Protein AF-A0A0H5RCX3-F1 (afdb_monomer_lite)

Sequence (327 aa):
MRALAMVAEVTRERSGGAIVSLIDQLNRHGDPYVAELLGTLVHAAATPLFEIMSRWATTGELEDLHGEFFIEEIRADGSPLAALSWSDQFVLRPERVPTCITEALAQRIYNLGRSVGFIRRFGDRPKWALKDNGNAVDIVYCDGIKLEGTIDRLAQAIHKRLVRVVLDQHRVVDHLRAAKDYLLMGQGDFVQSLMDLVFVELSRPAADISRHHLTSLLDSAIRSSTAQYDLQPCVQRLQVRLLQSSPADVGWDVFTLDYRTDDAPLSLLFPSEIRTAYLQIFRFMFRLKRIEHCLSDTWIRHNTDAARLATLPELARLFHRGSCAIT

Secondary structure (DSSP, 8-state):
-HHHHHHHHHTTT--THHHHHHHHHHHTT--HHHHHHHHHHHHHHHHHHHHHHHHHHHHS----SSS-SSEEE----SSGGGGS-GGGSEEE-GGG--TTS-HHHHHHHHHHHHHHHHHHHHSS--TTTS--SS------S--HHHHHHHHHHHHHHHHHHHHHIIIIIS-HHHHHHHIIIIIS---HHHHHHHHHHHHHHHTSBGGG--HHHHHHHHHHHHHHSGGGGS-HHHHTTEEEEEPPPPTT-BHHHHEEEEE---STTHHHHS-HHHHHHHHHHHHHHHHHHHHHHHHHHHHHHHHHHHHHHTTSHHHHHHHHHHHTTT-

Structure (mmCIF, N/CA/C/O backbone):
data_AF-A0A0H5RCX3-F1
#
_entry.id   AF-A0A0H5RCX3-F1
#
loop_
_atom_site.group_PDB
_atom_site.id
_atom_site.type_symbol
_atom_site.label_atom_id
_atom_site.label_alt_id
_atom_site.label_comp_id
_atom_site.label_asym_id
_atom_site.label_entity_id
_atom_site.label_seq_id
_atom_site.pdbx_PDB_ins_code
_atom_site.Cartn_x
_atom_site.Cartn_y
_atom_site.Cartn_z
_atom_site.occupancy
_atom_site.B_iso_or_equiv
_atom_site.auth_seq_id
_atom_site.auth_comp_id
_atom_site.auth_asym_id
_atom_site.auth_atom_id
_atom_site.pdbx_PDB_model_num
ATOM 1 N N . MET A 1 1 ? -34.970 3.890 46.864 1.00 64.81 1 MET A N 1
ATOM 2 C CA . MET A 1 1 ? -36.046 4.203 45.890 1.00 64.81 1 MET A CA 1
ATOM 3 C C . MET A 1 1 ? -35.878 5.556 45.201 1.00 64.81 1 MET A C 1
ATOM 5 O O . MET A 1 1 ? -35.875 5.568 43.982 1.00 64.81 1 MET A O 1
ATOM 9 N N . ARG A 1 2 ? -35.682 6.680 45.915 1.00 77.00 2 ARG A N 1
ATOM 10 C CA . ARG A 1 2 ? -35.472 8.003 45.277 1.00 77.00 2 ARG A CA 1
ATOM 11 C C . ARG A 1 2 ? -34.288 8.058 44.295 1.00 77.00 2 ARG A C 1
ATOM 13 O O . ARG A 1 2 ? -34.458 8.567 43.199 1.00 77.00 2 ARG A O 1
ATOM 20 N N . ALA A 1 3 ? -33.136 7.483 44.655 1.00 71.69 3 ALA A N 1
ATOM 21 C CA . ALA A 1 3 ? -31.958 7.447 43.777 1.00 71.69 3 ALA A CA 1
ATOM 22 C C . ALA A 1 3 ? -32.216 6.683 42.461 1.00 71.69 3 ALA A C 1
ATOM 24 O O . ALA A 1 3 ? -31.864 7.163 41.393 1.00 71.69 3 ALA A O 1
ATOM 25 N N . LEU A 1 4 ? -32.909 5.541 42.523 1.00 79.50 4 LEU A N 1
ATOM 26 C CA . LEU A 1 4 ? -33.293 4.768 41.333 1.00 79.50 4 LEU A CA 1
ATOM 27 C C . LEU A 1 4 ? -34.295 5.521 40.448 1.00 79.50 4 LEU A C 1
ATOM 29 O O . LEU A 1 4 ? -34.184 5.474 39.229 1.00 79.50 4 LEU A O 1
ATOM 33 N N . ALA A 1 5 ? -35.248 6.240 41.052 1.00 80.44 5 ALA A N 1
ATOM 34 C CA . ALA A 1 5 ? -36.188 7.076 40.309 1.00 80.44 5 ALA A CA 1
ATOM 35 C C . ALA A 1 5 ? -35.470 8.220 39.573 1.00 80.44 5 ALA A C 1
ATOM 37 O O . ALA A 1 5 ? -35.759 8.467 38.408 1.00 80.44 5 ALA A O 1
ATOM 38 N N . MET A 1 6 ? -34.483 8.849 40.220 1.00 79.75 6 MET A N 1
ATOM 39 C CA . MET A 1 6 ? -33.647 9.883 39.603 1.00 79.75 6 MET A CA 1
ATOM 40 C C . MET A 1 6 ? -32.817 9.325 38.439 1.00 79.75 6 MET A C 1
ATOM 42 O O . MET A 1 6 ? -32.782 9.930 37.373 1.00 79.75 6 MET A O 1
ATOM 46 N N . VAL A 1 7 ? -32.197 8.149 38.600 1.00 80.31 7 VAL A N 1
ATOM 47 C CA . VAL A 1 7 ? -31.467 7.480 37.506 1.00 80.31 7 VAL A CA 1
ATOM 48 C C . VAL A 1 7 ? -32.403 7.170 36.335 1.00 80.31 7 VAL A C 1
ATOM 50 O O . VAL A 1 7 ? -32.053 7.449 35.192 1.00 80.31 7 VAL A O 1
ATOM 53 N N . ALA A 1 8 ? -33.604 6.648 36.598 1.00 81.88 8 ALA A N 1
ATOM 54 C CA . ALA A 1 8 ? -34.587 6.336 35.558 1.00 81.88 8 ALA A CA 1
ATOM 55 C C . ALA A 1 8 ? -35.082 7.586 34.806 1.00 81.88 8 ALA A C 1
ATOM 57 O O . ALA A 1 8 ? -35.329 7.532 33.604 1.00 81.88 8 ALA A O 1
ATOM 58 N N . GLU A 1 9 ? -35.210 8.719 35.495 1.00 82.31 9 GLU A N 1
ATOM 59 C CA . GLU A 1 9 ? -35.612 9.988 34.886 1.00 82.31 9 GLU A CA 1
ATOM 60 C C . GLU A 1 9 ? -34.494 10.582 34.015 1.00 82.31 9 GLU A C 1
ATOM 62 O O . GLU A 1 9 ? -34.745 10.997 32.885 1.00 82.31 9 GLU A O 1
ATOM 67 N N . VAL A 1 10 ? -33.246 10.538 34.493 1.00 79.12 10 VAL A N 1
ATOM 68 C CA . VAL A 1 10 ? -32.066 11.088 33.801 1.00 79.12 10 VAL A CA 1
ATOM 69 C C . VAL A 1 10 ? -31.638 10.243 32.590 1.00 79.12 10 VAL A C 1
ATOM 71 O O . VAL A 1 10 ? -31.079 10.772 31.629 1.00 79.12 10 VAL A O 1
ATOM 74 N N . THR A 1 11 ? -31.911 8.936 32.598 1.00 79.50 11 THR A N 1
ATOM 75 C CA . THR A 1 11 ? -31.521 8.006 31.518 1.00 79.50 11 THR A CA 1
ATOM 76 C C . THR A 1 11 ? -32.567 7.852 30.409 1.00 79.50 11 THR A C 1
ATOM 78 O O . THR A 1 11 ? -32.268 7.245 29.385 1.00 79.50 11 THR A O 1
ATOM 81 N N . ARG A 1 12 ? -33.764 8.442 30.555 1.00 77.12 12 ARG A N 1
ATOM 82 C CA . ARG A 1 12 ? -34.929 8.221 29.674 1.00 77.12 12 ARG A CA 1
ATOM 83 C C . ARG A 1 12 ? -34.691 8.505 28.181 1.00 77.12 12 ARG A C 1
ATOM 85 O O . ARG A 1 12 ? -35.301 7.847 27.348 1.00 77.12 12 ARG A O 1
ATOM 92 N N . GLU A 1 13 ? -33.830 9.463 27.842 1.00 77.62 13 GLU A N 1
ATOM 93 C CA . GLU A 1 13 ? -33.549 9.879 26.451 1.00 77.62 13 GLU A CA 1
ATOM 94 C C . GLU A 1 13 ? -32.103 9.582 26.013 1.00 77.62 13 GLU A C 1
ATOM 96 O O . GLU A 1 13 ? -31.597 10.159 25.051 1.00 77.62 13 GLU A O 1
ATOM 101 N N . ARG A 1 14 ? -31.388 8.725 26.748 1.00 76.94 14 ARG A N 1
ATOM 102 C CA . ARG A 1 14 ? -29.959 8.458 26.536 1.00 76.94 14 ARG A CA 1
ATOM 103 C C . ARG A 1 14 ? -29.748 6.993 26.177 1.00 76.94 14 ARG A C 1
ATOM 105 O O . ARG A 1 14 ? -30.500 6.136 26.620 1.00 76.94 14 ARG A O 1
ATOM 112 N N . SER A 1 15 ? -28.708 6.710 25.401 1.00 76.94 15 SER A N 1
ATOM 113 C CA . SER A 1 15 ? -28.352 5.355 24.970 1.00 76.94 15 SER A CA 1
A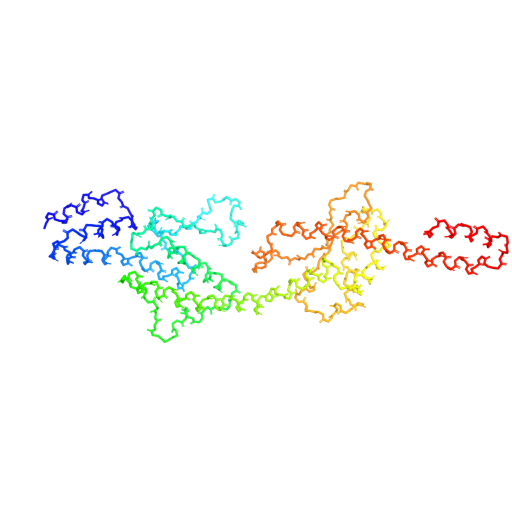TOM 114 C C . SER A 1 15 ? -26.852 5.088 25.120 1.00 76.94 15 SER A C 1
ATOM 116 O O . SER A 1 15 ? -26.037 6.018 25.154 1.00 76.94 15 SER A O 1
ATOM 118 N N . GLY A 1 16 ? -26.490 3.808 25.250 1.00 79.50 16 GLY A N 1
ATOM 119 C CA . GLY A 1 16 ? -25.105 3.333 25.268 1.00 79.50 16 GLY A CA 1
ATOM 120 C C . GLY A 1 16 ? -24.204 4.015 26.304 1.00 79.50 16 GLY A C 1
ATOM 121 O O . GLY A 1 16 ? -24.554 4.155 27.479 1.00 79.50 16 GLY A O 1
ATOM 122 N N . GLY A 1 17 ? -23.027 4.472 25.860 1.00 78.50 17 GLY A N 1
ATOM 123 C CA . GLY A 1 17 ? -22.003 5.082 26.720 1.00 78.50 17 GLY A CA 1
ATOM 124 C C . GLY A 1 17 ? -22.445 6.340 27.483 1.00 78.50 17 GLY A C 1
ATOM 125 O O . GLY A 1 17 ? -21.884 6.652 28.540 1.00 78.50 17 GLY A O 1
ATOM 126 N N . ALA A 1 18 ? -23.492 7.032 27.020 1.00 80.31 18 ALA A N 1
ATOM 127 C CA . ALA A 1 18 ? -24.058 8.176 27.731 1.00 80.31 18 ALA A CA 1
ATOM 128 C C . ALA A 1 18 ? -24.733 7.761 29.051 1.00 80.31 18 ALA A C 1
ATOM 130 O O . ALA A 1 18 ? -24.636 8.491 30.036 1.00 80.31 18 ALA A O 1
ATOM 131 N N . ILE A 1 19 ? -25.361 6.579 29.103 1.00 82.94 19 ILE A N 1
ATOM 132 C CA . ILE A 1 19 ? -25.981 6.044 30.326 1.00 82.94 19 ILE A CA 1
ATOM 133 C C . ILE A 1 19 ? -24.899 5.754 31.368 1.00 82.94 19 ILE A C 1
ATOM 135 O O . ILE A 1 19 ? -24.997 6.222 32.500 1.00 82.94 19 ILE A O 1
ATOM 139 N N . VAL A 1 20 ? -23.833 5.052 30.971 1.00 82.75 20 VAL A N 1
ATOM 140 C CA . VAL A 1 20 ? -22.692 4.738 31.851 1.00 82.75 20 VAL A CA 1
ATOM 141 C C . VAL A 1 20 ? -22.081 6.020 32.424 1.00 82.75 20 VAL A C 1
ATOM 143 O O . VAL A 1 20 ? -21.824 6.101 33.622 1.00 82.75 20 VAL A O 1
ATOM 146 N N . SER A 1 21 ? -21.930 7.050 31.589 1.00 83.62 21 SER A N 1
ATOM 147 C CA . SER A 1 21 ? -21.391 8.351 32.002 1.00 83.62 21 SER A CA 1
ATOM 148 C C . SER A 1 21 ? -22.261 9.061 33.036 1.00 83.62 21 SER A C 1
ATOM 150 O O . SER A 1 21 ? -21.748 9.643 33.987 1.00 83.62 21 SER A O 1
ATOM 152 N N . LEU A 1 22 ? -23.583 9.018 32.861 1.00 81.94 22 LEU A N 1
ATOM 153 C CA . LEU A 1 22 ? -24.526 9.668 33.769 1.00 81.94 22 LEU A CA 1
ATOM 154 C C . LEU A 1 22 ? -24.576 8.964 35.123 1.00 81.94 22 LEU A C 1
ATOM 156 O O . LEU A 1 22 ? -24.566 9.628 36.157 1.00 81.94 22 LEU A O 1
ATOM 160 N N . ILE A 1 23 ? -24.583 7.630 35.132 1.00 81.56 23 ILE A N 1
ATOM 161 C CA . ILE A 1 23 ? -24.567 6.870 36.385 1.00 81.56 23 ILE A CA 1
ATOM 162 C C . ILE A 1 23 ? -23.224 7.084 37.107 1.00 81.56 23 ILE A C 1
ATOM 164 O O . ILE A 1 23 ? -23.218 7.288 38.319 1.00 81.56 23 ILE A O 1
ATOM 168 N N . ASP A 1 24 ? -22.101 7.141 36.380 1.00 79.44 24 ASP A N 1
ATOM 169 C CA . ASP A 1 24 ? -20.787 7.454 36.957 1.00 79.44 24 ASP A CA 1
ATOM 170 C C . ASP A 1 24 ? -20.714 8.880 37.533 1.00 79.44 24 ASP A C 1
ATOM 172 O O . ASP A 1 24 ? -20.182 9.083 38.623 1.00 79.44 24 ASP A O 1
ATOM 176 N N . GLN A 1 25 ? -21.300 9.877 36.864 1.00 80.12 25 GLN A N 1
ATOM 177 C CA . GLN A 1 25 ? -21.417 11.235 37.412 1.00 80.12 25 GLN A CA 1
ATOM 178 C C . GLN A 1 25 ? -22.240 11.253 38.703 1.00 80.12 25 GLN A C 1
ATOM 180 O O . GLN A 1 25 ? -21.828 11.875 39.682 1.00 80.12 25 GLN A O 1
ATOM 185 N N . LEU A 1 26 ? -23.364 10.529 38.731 1.00 76.44 26 LEU A N 1
ATOM 186 C CA . LEU A 1 26 ? -24.220 10.434 39.913 1.00 76.44 26 LEU A CA 1
ATOM 187 C C . LEU A 1 26 ? -23.520 9.730 41.084 1.00 76.44 26 LEU A C 1
ATOM 189 O O . LEU A 1 26 ? -23.722 10.105 42.240 1.00 76.44 26 LEU A O 1
ATOM 193 N N . ASN A 1 27 ? -22.656 8.757 40.786 1.00 75.06 27 ASN A N 1
ATOM 194 C CA . ASN A 1 27 ? -21.871 8.024 41.777 1.00 75.06 27 ASN A CA 1
ATOM 195 C C . ASN A 1 27 ? -20.884 8.929 42.546 1.00 75.06 27 ASN A C 1
ATOM 197 O O . ASN A 1 27 ? -20.529 8.650 43.689 1.00 75.06 27 ASN A O 1
ATOM 201 N N . ARG A 1 28 ? -20.480 10.071 41.972 1.00 72.94 28 ARG A N 1
ATOM 202 C CA . ARG A 1 28 ? -19.540 11.015 42.608 1.00 72.94 28 ARG A CA 1
ATOM 203 C C . ARG A 1 28 ? -20.166 11.870 43.722 1.00 72.94 28 ARG A C 1
ATOM 205 O O . ARG A 1 28 ? -19.437 12.610 44.378 1.00 72.94 28 ARG A O 1
ATOM 212 N N . HIS A 1 29 ? -21.479 11.783 43.970 1.00 67.12 29 HIS A N 1
ATOM 213 C CA . HIS A 1 29 ? -22.198 12.653 44.920 1.00 67.12 29 HIS A CA 1
ATOM 214 C C . HIS A 1 29 ? -22.113 12.260 46.414 1.00 67.12 29 HIS A C 1
ATOM 216 O O . HIS A 1 29 ? -22.760 12.892 47.245 1.00 67.12 29 HIS A O 1
ATOM 222 N N . GLY A 1 30 ? -21.253 11.311 46.795 1.00 67.44 30 GLY A N 1
ATOM 223 C CA . GLY A 1 30 ? -20.662 11.273 48.144 1.00 67.44 30 GLY A CA 1
ATOM 224 C C . GLY A 1 30 ? -21.416 10.531 49.259 1.00 67.44 30 GLY A C 1
ATOM 225 O O . GLY A 1 30 ? -20.851 10.394 50.341 1.00 67.44 30 GLY A O 1
ATOM 226 N N . ASP A 1 31 ? -22.627 10.010 49.034 1.00 81.56 31 ASP A N 1
ATOM 227 C CA . ASP A 1 31 ? -23.280 9.087 49.984 1.00 81.56 31 ASP A CA 1
ATOM 22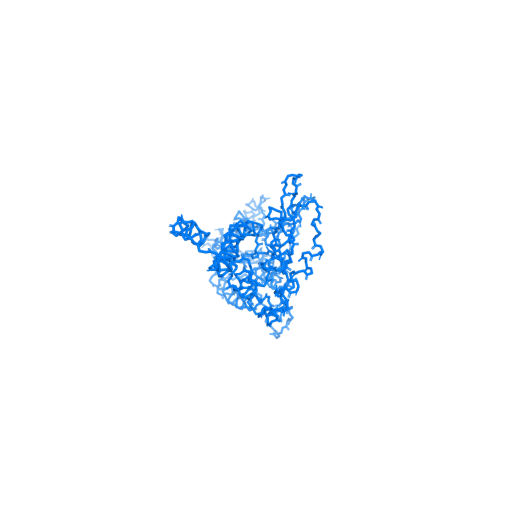8 C C . ASP A 1 31 ? -22.760 7.648 49.765 1.00 81.56 31 ASP A C 1
ATOM 230 O O . ASP A 1 31 ? -22.964 7.109 48.675 1.00 81.56 31 ASP A O 1
ATOM 234 N N . PRO A 1 32 ? -22.127 6.997 50.764 1.00 82.50 32 PRO A N 1
ATOM 235 C CA . PRO A 1 32 ? -21.548 5.658 50.620 1.00 82.50 32 PRO A CA 1
ATOM 236 C C . PRO A 1 32 ? -22.548 4.568 50.212 1.00 82.50 32 PRO A C 1
ATOM 238 O O . PRO A 1 32 ? -22.198 3.688 49.430 1.00 82.50 32 PRO A O 1
ATOM 241 N N . TYR A 1 33 ? -23.790 4.619 50.707 1.00 80.81 33 TYR A N 1
ATOM 242 C CA . TYR A 1 33 ? -24.797 3.591 50.416 1.00 80.81 33 TYR A CA 1
ATOM 243 C C . TYR A 1 33 ? -25.363 3.754 49.002 1.00 80.81 33 TYR A C 1
ATOM 245 O O . TYR A 1 33 ? -25.584 2.784 48.274 1.00 80.81 33 TYR A O 1
ATOM 253 N N . VAL A 1 34 ? -25.565 5.007 48.584 1.00 81.38 34 VAL A N 1
ATOM 254 C CA . VAL A 1 34 ? -25.953 5.327 47.206 1.00 81.38 34 VAL A CA 1
ATOM 255 C C . VAL A 1 34 ? -24.804 5.017 46.248 1.00 81.38 34 VAL A C 1
ATOM 257 O O . VAL A 1 34 ? -25.065 4.511 45.162 1.00 81.38 34 VAL A O 1
ATOM 260 N N . ALA A 1 35 ? -23.555 5.248 46.654 1.00 79.12 35 ALA A N 1
ATOM 261 C CA . ALA A 1 35 ? -22.382 4.952 45.844 1.00 79.12 35 ALA A CA 1
ATOM 262 C C . ALA A 1 35 ? -22.172 3.446 45.628 1.00 79.12 35 ALA A C 1
ATOM 264 O O . ALA A 1 35 ? -21.832 3.020 44.528 1.00 79.12 35 ALA A O 1
ATOM 265 N N . GLU A 1 36 ? -22.436 2.615 46.639 1.00 83.12 36 GLU A N 1
ATOM 266 C CA . GLU A 1 36 ? -22.398 1.157 46.490 1.00 83.12 36 GLU A CA 1
ATOM 267 C C . GLU A 1 36 ? -23.469 0.672 45.497 1.00 83.12 36 GLU A C 1
ATOM 269 O O . GLU A 1 36 ? -23.164 -0.050 44.544 1.00 83.12 36 GLU A O 1
ATOM 274 N N . LEU A 1 37 ? -24.712 1.145 45.649 1.00 83.56 37 LEU A N 1
ATOM 275 C CA . LEU A 1 37 ? -25.803 0.814 44.730 1.00 83.56 37 LEU A CA 1
ATOM 276 C C . LEU A 1 37 ? -25.507 1.293 43.299 1.00 83.56 37 LEU A C 1
ATOM 278 O O . LEU A 1 37 ? -25.629 0.516 42.352 1.00 83.56 37 LEU A O 1
ATOM 282 N N . LEU A 1 38 ? -25.102 2.554 43.125 1.00 81.94 38 LEU A N 1
ATOM 283 C CA . LEU A 1 38 ? -24.753 3.104 41.816 1.00 81.94 38 LEU A CA 1
ATOM 284 C C . LEU A 1 38 ? -23.539 2.389 41.222 1.00 81.94 38 LEU A C 1
ATOM 286 O O . LEU A 1 38 ? -23.550 2.109 40.032 1.00 81.94 38 LEU A O 1
ATOM 290 N N . GLY A 1 39 ? -22.553 1.996 42.029 1.00 80.56 39 GLY A N 1
ATOM 291 C CA . GLY A 1 39 ? -21.417 1.186 41.595 1.00 80.56 39 GLY A CA 1
ATOM 292 C C . GLY A 1 39 ? -21.840 -0.156 40.992 1.00 80.56 39 GLY A C 1
ATOM 293 O O . GLY A 1 39 ? -21.381 -0.507 39.903 1.00 80.56 39 GLY A O 1
ATOM 294 N N . THR A 1 40 ? -22.770 -0.874 41.636 1.00 84.38 40 THR A N 1
ATOM 295 C CA . THR A 1 40 ? -23.315 -2.127 41.072 1.00 84.38 40 THR A CA 1
ATOM 296 C C . THR A 1 40 ? -24.077 -1.897 39.762 1.00 84.38 40 THR A C 1
ATOM 298 O O . THR A 1 40 ? -23.947 -2.690 38.829 1.00 84.38 40 THR A O 1
ATOM 301 N N . LEU A 1 41 ? -24.810 -0.784 39.652 1.00 84.50 41 LEU A N 1
ATOM 302 C CA . LEU A 1 41 ? -25.546 -0.416 38.441 1.00 84.50 41 LEU A CA 1
ATOM 303 C C . LEU A 1 41 ? -24.625 0.009 37.296 1.00 84.50 41 LEU A C 1
ATOM 305 O O . LEU A 1 41 ? -24.852 -0.418 36.169 1.00 84.50 41 LEU A O 1
ATOM 309 N N . VAL A 1 42 ? -23.582 0.806 37.565 1.00 83.81 42 VAL A N 1
ATOM 310 C CA . VAL A 1 42 ? -22.571 1.173 36.558 1.00 83.81 42 VAL A CA 1
ATOM 311 C C . VAL A 1 42 ? -21.901 -0.084 36.028 1.00 83.81 42 VAL A C 1
ATOM 313 O O . VAL A 1 42 ? -21.775 -0.229 34.817 1.00 83.81 42 VAL A O 1
ATOM 316 N N . HIS A 1 43 ? -21.503 -1.001 36.915 1.00 83.62 43 HIS A N 1
ATOM 317 C CA . HIS A 1 43 ? -20.859 -2.244 36.507 1.00 83.62 43 HIS A CA 1
ATOM 318 C C . HIS A 1 43 ? -21.761 -3.049 35.565 1.00 83.62 43 HIS A C 1
ATOM 320 O O . HIS A 1 43 ? -21.324 -3.396 34.471 1.00 83.62 43 HIS A O 1
ATOM 326 N N . ALA A 1 44 ? -23.026 -3.264 35.945 1.00 84.62 44 ALA A N 1
ATOM 327 C CA . ALA A 1 44 ? -23.997 -3.992 35.128 1.00 84.62 44 ALA A CA 1
ATOM 328 C C . ALA A 1 44 ? -24.321 -3.283 33.797 1.00 84.62 44 ALA A C 1
ATOM 330 O O . ALA A 1 44 ? -24.451 -3.938 32.766 1.00 84.62 44 ALA A O 1
ATOM 331 N N . ALA A 1 45 ? -24.423 -1.949 33.796 1.00 83.88 45 ALA A N 1
ATOM 332 C CA . ALA A 1 45 ? -24.676 -1.160 32.589 1.00 83.88 45 ALA A CA 1
ATOM 333 C C . ALA A 1 45 ? -23.463 -1.119 31.643 1.00 83.88 45 ALA A C 1
ATOM 335 O O . ALA A 1 45 ? -23.626 -1.014 30.430 1.00 83.88 45 ALA A O 1
ATOM 336 N N . ALA A 1 46 ? -22.245 -1.202 32.183 1.00 84.00 46 ALA A N 1
ATOM 337 C CA . ALA A 1 46 ? -21.016 -1.196 31.402 1.00 84.00 46 ALA A CA 1
ATOM 338 C C . ALA A 1 46 ? -20.649 -2.580 30.844 1.00 84.00 46 ALA A C 1
ATOM 340 O O . ALA A 1 46 ? -19.946 -2.641 29.839 1.00 84.00 46 ALA A O 1
ATOM 341 N N . THR A 1 47 ? -21.126 -3.682 31.436 1.00 85.06 47 THR A N 1
ATOM 342 C CA . THR A 1 47 ? -20.861 -5.052 30.958 1.00 85.06 47 THR A CA 1
ATOM 343 C C . THR A 1 47 ? -21.047 -5.228 29.440 1.00 85.06 47 THR A C 1
ATOM 345 O O . THR A 1 47 ? -20.066 -5.592 28.792 1.00 85.06 47 THR A O 1
ATOM 348 N N . PRO A 1 48 ? -22.205 -4.903 28.821 1.00 85.88 48 PRO A N 1
ATOM 349 C CA . PRO A 1 48 ? -22.395 -5.103 27.378 1.00 85.88 48 PRO A CA 1
ATOM 350 C C . PRO A 1 48 ? -21.438 -4.258 26.522 1.00 85.88 48 PRO A C 1
ATOM 352 O O . PRO A 1 48 ? -20.918 -4.725 25.511 1.00 85.88 48 PRO A O 1
ATOM 355 N N . LEU A 1 49 ? -21.133 -3.027 26.948 1.00 86.44 49 LEU A N 1
ATOM 356 C CA . LEU A 1 49 ? -20.177 -2.159 26.255 1.00 86.44 49 LEU A CA 1
ATOM 357 C C . LEU A 1 49 ? -18.766 -2.773 26.252 1.00 86.44 49 LEU A C 1
ATOM 359 O O . LEU A 1 49 ? -18.057 -2.747 25.244 1.00 86.44 49 LEU A O 1
ATOM 363 N N . PHE A 1 50 ? -18.355 -3.314 27.397 1.00 86.00 50 PHE A N 1
ATOM 364 C CA . PHE A 1 50 ? -17.043 -3.920 27.586 1.00 86.00 50 PHE A CA 1
ATOM 365 C C . PHE A 1 50 ? -16.924 -5.280 26.882 1.00 86.00 50 PHE A C 1
ATOM 367 O O . PHE A 1 50 ? -15.852 -5.597 26.369 1.00 86.00 50 PHE A O 1
ATOM 374 N N . GLU A 1 51 ? -18.018 -6.033 26.753 1.00 85.12 51 GLU A N 1
ATOM 375 C CA . GLU A 1 51 ? -18.089 -7.239 25.920 1.00 85.12 51 GLU A CA 1
ATOM 376 C C . GLU A 1 51 ? -17.894 -6.916 24.432 1.00 85.12 51 GLU A C 1
ATOM 378 O O . GLU A 1 51 ? -17.058 -7.544 23.775 1.00 85.12 51 GLU A O 1
ATOM 383 N N . ILE A 1 52 ? -18.587 -5.895 23.906 1.00 87.50 52 ILE A N 1
ATOM 384 C CA . ILE A 1 52 ? -18.406 -5.434 22.517 1.00 87.50 52 ILE A CA 1
ATOM 385 C C . ILE A 1 52 ? -16.967 -4.949 22.302 1.00 87.50 52 ILE A C 1
ATOM 387 O O . ILE A 1 52 ? -16.326 -5.323 21.320 1.00 87.50 52 ILE A O 1
ATOM 391 N N . MET A 1 53 ? -16.417 -4.171 23.239 1.00 87.75 53 MET A N 1
ATOM 392 C CA . MET A 1 53 ? -15.026 -3.713 23.185 1.00 87.75 53 MET A CA 1
ATOM 393 C C . MET A 1 53 ? -14.032 -4.877 23.213 1.00 87.75 53 MET A C 1
ATOM 395 O O . MET A 1 53 ? -13.082 -4.881 22.429 1.00 87.75 53 MET A O 1
ATOM 399 N N . SER A 1 54 ? -14.239 -5.853 24.101 1.00 84.69 54 SER A N 1
ATOM 400 C CA . SER A 1 54 ? -13.423 -7.063 24.181 1.00 84.69 54 SER A CA 1
ATOM 401 C C . SER A 1 54 ? -13.448 -7.790 22.849 1.00 84.69 54 SER A C 1
ATOM 403 O O . SER A 1 54 ? -12.394 -8.071 22.281 1.00 84.69 54 SER A O 1
ATOM 405 N N . ARG A 1 55 ? -14.631 -7.995 22.268 1.00 85.38 55 ARG A N 1
ATOM 406 C CA . ARG A 1 55 ? -14.776 -8.633 20.961 1.00 85.38 55 ARG A CA 1
ATOM 407 C C . ARG A 1 55 ? -14.110 -7.839 19.843 1.00 85.38 55 ARG A C 1
ATOM 409 O O . ARG A 1 55 ? -13.385 -8.428 19.047 1.00 85.38 55 ARG A O 1
ATOM 416 N N . TRP A 1 56 ? -14.264 -6.521 19.804 1.00 88.38 56 TRP A N 1
ATOM 417 C CA . TRP A 1 56 ? -13.603 -5.664 18.820 1.00 88.38 56 TRP A CA 1
ATOM 418 C C . TRP A 1 56 ? -12.076 -5.748 18.925 1.00 88.38 56 TRP A C 1
ATOM 420 O O . TRP A 1 56 ? -11.387 -6.002 17.934 1.00 88.38 56 TRP A O 1
ATOM 430 N N . ALA A 1 57 ? -11.539 -5.621 20.139 1.00 85.12 57 ALA A N 1
ATOM 431 C CA . ALA A 1 57 ? -10.112 -5.743 20.410 1.00 85.12 57 ALA A CA 1
ATOM 432 C C . ALA A 1 57 ? -9.588 -7.162 20.155 1.00 85.12 57 ALA A C 1
ATOM 434 O O . ALA A 1 57 ? -8.394 -7.316 19.896 1.00 85.12 57 ALA A O 1
ATOM 435 N N . THR A 1 58 ? -10.455 -8.184 20.224 1.00 79.69 58 THR A N 1
ATOM 436 C CA . THR A 1 58 ? -10.056 -9.594 20.121 1.00 79.69 58 THR A CA 1
ATOM 437 C C . THR A 1 58 ? -10.364 -10.293 18.789 1.00 79.69 58 THR A C 1
ATOM 439 O O . THR A 1 58 ? -9.820 -11.340 18.455 1.00 79.69 58 THR A O 1
ATOM 442 N N . THR A 1 59 ? -11.245 -9.745 17.977 1.00 80.38 59 THR A N 1
ATOM 443 C CA . THR A 1 59 ? -11.648 -10.385 16.717 1.00 80.38 59 THR A CA 1
ATOM 444 C C . THR A 1 59 ? -11.615 -9.404 15.558 1.00 80.38 59 THR A C 1
ATOM 446 O O . THR A 1 59 ? -11.523 -9.827 14.405 1.00 80.38 59 THR A O 1
ATOM 449 N N . GLY A 1 60 ? -11.616 -8.095 15.842 1.00 80.50 60 GLY A N 1
ATOM 450 C CA . GLY A 1 60 ? -11.772 -7.064 14.821 1.00 80.50 60 GLY A CA 1
ATOM 451 C C . GLY A 1 60 ? -13.120 -7.167 14.104 1.00 80.50 60 GLY A C 1
ATOM 452 O O . GLY A 1 60 ? -13.220 -6.781 12.940 1.00 80.50 60 GLY A O 1
ATOM 453 N N . GLU A 1 61 ? -14.121 -7.766 14.754 1.00 82.12 61 GLU A N 1
ATOM 454 C CA . GLU A 1 61 ? -15.525 -7.749 14.348 1.00 82.12 61 GLU A CA 1
ATOM 455 C C . GLU A 1 61 ? -16.300 -6.847 15.294 1.00 82.12 61 GLU A C 1
ATOM 457 O O . GLU A 1 61 ? -16.094 -6.885 16.511 1.00 82.12 61 GLU A O 1
ATOM 462 N N . LEU A 1 62 ? -17.194 -6.051 14.718 1.00 84.88 62 LEU A N 1
ATOM 463 C CA . LEU A 1 62 ? -18.137 -5.244 15.463 1.00 84.88 62 LEU A CA 1
ATOM 464 C C . LEU A 1 62 ? -19.527 -5.857 15.292 1.00 84.88 62 LEU A C 1
ATOM 466 O O . LEU A 1 62 ? -20.092 -5.832 14.204 1.00 84.88 62 LEU A O 1
ATOM 470 N N . GLU A 1 63 ? -20.075 -6.406 16.371 1.00 81.50 63 GLU A N 1
ATOM 471 C CA . GLU A 1 63 ? -21.481 -6.801 16.436 1.00 81.50 63 GLU A CA 1
ATOM 472 C C . GLU A 1 63 ? -22.199 -5.866 17.404 1.00 81.50 63 GLU A C 1
ATOM 474 O O . GLU A 1 63 ? -22.211 -6.092 18.611 1.00 81.50 63 GLU A O 1
ATOM 479 N N . ASP A 1 64 ? -22.769 -4.793 16.860 1.00 83.69 64 ASP A N 1
ATOM 480 C CA . ASP A 1 64 ? -23.565 -3.824 17.609 1.00 83.69 64 ASP A CA 1
ATOM 481 C C . ASP A 1 64 ? -24.979 -3.755 17.016 1.00 83.69 64 ASP A C 1
ATOM 483 O O . ASP A 1 64 ? -25.235 -3.073 16.023 1.00 83.69 64 ASP A O 1
ATOM 487 N N . LEU A 1 65 ? -25.899 -4.532 17.596 1.00 78.94 65 LEU A N 1
ATOM 488 C CA . LEU A 1 65 ? -27.294 -4.617 17.146 1.00 78.94 65 LEU A CA 1
ATOM 489 C C . LEU A 1 65 ? -28.073 -3.316 17.378 1.00 78.94 65 LEU A C 1
ATOM 491 O O . LEU A 1 65 ? -29.034 -3.054 16.657 1.00 78.94 65 LEU A O 1
ATOM 495 N N . HIS A 1 66 ? -27.670 -2.523 18.373 1.00 80.31 66 HIS A N 1
ATOM 496 C CA . HIS A 1 66 ? -28.427 -1.366 18.855 1.00 80.31 66 HIS A CA 1
ATOM 497 C C . HIS A 1 66 ? -27.737 -0.024 18.557 1.00 80.31 66 HIS A C 1
ATOM 499 O O . HIS A 1 66 ? -28.333 1.029 18.775 1.00 80.31 66 HIS A O 1
ATOM 505 N N . GLY A 1 67 ? -26.512 -0.036 18.021 1.00 80.69 67 GLY A N 1
ATOM 506 C CA . GLY A 1 67 ? -25.759 1.176 17.688 1.00 80.69 67 GLY A CA 1
ATOM 507 C C . GLY A 1 67 ? -25.296 1.950 18.926 1.00 80.69 67 GLY A C 1
ATOM 508 O O . GLY A 1 67 ? -25.207 3.179 18.895 1.00 80.69 67 GLY A O 1
ATOM 509 N N . GLU A 1 68 ? -25.063 1.252 20.034 1.00 83.88 68 GLU A N 1
ATOM 510 C CA . GLU A 1 68 ? -24.743 1.830 21.342 1.00 83.88 68 GLU A CA 1
ATOM 511 C C . GLU A 1 68 ? -23.241 2.038 21.557 1.00 83.88 68 GLU A C 1
ATOM 513 O O . GLU A 1 68 ? -22.834 2.824 22.422 1.00 83.88 68 GLU A O 1
ATOM 518 N N . PHE A 1 69 ? -22.410 1.347 20.777 1.00 88.31 69 PHE A N 1
ATOM 519 C CA . PHE A 1 69 ? -20.965 1.420 20.880 1.00 88.31 69 PHE A CA 1
ATOM 520 C C . PHE A 1 69 ? -20.421 2.696 20.223 1.00 88.31 69 PHE A C 1
ATOM 522 O O . PHE A 1 69 ? -21.004 3.278 19.305 1.00 88.31 69 PHE A O 1
ATOM 529 N N . PHE A 1 70 ? -19.263 3.152 20.703 1.00 88.69 70 PHE A N 1
ATOM 530 C CA . PHE A 1 70 ? -18.611 4.360 20.189 1.00 88.69 70 PHE A CA 1
ATOM 531 C C . PHE A 1 70 ? -17.845 4.136 18.879 1.00 88.69 70 PHE A C 1
ATOM 533 O O . PHE A 1 70 ? -17.305 5.089 18.322 1.00 88.69 70 PHE A O 1
ATOM 540 N N . ILE A 1 71 ? -17.795 2.903 18.373 1.00 89.81 71 ILE A N 1
ATOM 541 C CA . ILE A 1 71 ? -17.329 2.585 17.020 1.00 89.81 71 ILE A CA 1
ATOM 542 C C . ILE A 1 71 ? -18.545 2.126 16.229 1.00 89.81 71 ILE A C 1
ATOM 544 O O . ILE A 1 71 ? -19.267 1.244 16.677 1.00 89.81 71 ILE A O 1
ATOM 548 N N . GLU A 1 72 ? -18.755 2.724 15.065 1.00 87.94 72 GLU A N 1
ATOM 549 C CA . GLU A 1 72 ? -19.863 2.422 14.166 1.00 87.94 72 GLU A CA 1
ATOM 550 C C . GLU A 1 72 ? -19.320 1.857 12.852 1.00 87.94 72 GLU A C 1
ATOM 552 O O . GLU A 1 72 ? -18.355 2.385 12.294 1.00 87.94 72 GLU A O 1
ATOM 557 N N . GLU A 1 73 ? -19.944 0.791 12.353 1.00 84.06 73 GLU A N 1
ATOM 558 C CA . GLU A 1 73 ? -19.698 0.286 11.004 1.00 84.06 73 GLU A CA 1
ATOM 559 C C . GLU A 1 73 ? -20.585 1.052 10.013 1.00 84.06 73 GLU A C 1
ATOM 561 O O . GLU A 1 73 ? -21.814 1.020 10.108 1.00 84.06 73 GLU A O 1
ATOM 566 N N . ILE A 1 74 ? -19.972 1.743 9.049 1.00 78.88 74 ILE A N 1
ATOM 567 C CA . ILE A 1 74 ? -20.692 2.383 7.948 1.00 78.88 74 ILE A CA 1
ATOM 568 C C . ILE A 1 74 ? -21.208 1.269 7.037 1.00 78.88 74 ILE A C 1
ATOM 570 O O . ILE A 1 74 ? -20.497 0.769 6.162 1.00 78.88 74 ILE A O 1
ATOM 574 N N . ARG A 1 75 ? -22.470 0.877 7.228 1.00 64.56 75 ARG A N 1
ATOM 575 C CA . ARG A 1 75 ? -23.161 -0.010 6.292 1.00 64.56 75 ARG A CA 1
ATOM 576 C C . ARG A 1 75 ? -23.401 0.756 4.997 1.00 64.56 75 ARG A C 1
ATOM 578 O O . ARG A 1 75 ? -24.113 1.754 4.970 1.00 64.56 75 ARG A O 1
ATOM 585 N N . ALA A 1 76 ? -22.755 0.315 3.923 1.00 54.59 76 ALA A N 1
ATOM 586 C CA . ALA A 1 76 ? -22.972 0.890 2.607 1.00 54.59 76 ALA A CA 1
ATOM 587 C C . ALA A 1 76 ? -24.398 0.549 2.138 1.00 54.59 76 ALA A C 1
ATOM 589 O O . ALA A 1 76 ? -24.676 -0.602 1.803 1.00 54.59 76 ALA A O 1
ATOM 590 N N . ASP A 1 77 ? -25.280 1.550 2.079 1.00 45.91 77 ASP A N 1
ATOM 591 C CA . ASP A 1 77 ? -26.636 1.479 1.505 1.00 45.91 77 ASP A CA 1
ATOM 592 C C . ASP A 1 77 ? -26.604 1.301 -0.031 1.00 45.91 77 ASP A C 1
ATOM 594 O O . ASP A 1 77 ? -27.120 2.113 -0.796 1.00 45.91 77 ASP A O 1
ATOM 598 N N . GLY A 1 78 ? -25.919 0.265 -0.524 1.00 50.88 78 GLY A N 1
ATOM 599 C CA . GLY A 1 78 ? -25.780 -0.013 -1.959 1.00 50.88 78 GLY A CA 1
ATOM 600 C C . GLY A 1 78 ? -25.019 1.060 -2.753 1.00 50.88 78 GLY A C 1
ATOM 601 O O . GLY A 1 78 ? -25.028 1.032 -3.983 1.00 50.88 78 GLY A O 1
ATOM 602 N N . SER A 1 79 ? -24.360 2.007 -2.079 1.00 45.50 79 SER A N 1
ATOM 603 C CA . SER A 1 79 ? -23.582 3.063 -2.725 1.00 45.50 79 SER A CA 1
ATOM 604 C C . SER A 1 79 ? -22.222 2.539 -3.229 1.00 45.50 79 SER A C 1
ATOM 606 O O . SER A 1 79 ? -21.705 1.542 -2.713 1.00 45.50 79 SER A O 1
ATOM 608 N N . PRO A 1 80 ? -21.579 3.218 -4.203 1.00 49.72 80 PRO A N 1
ATOM 609 C CA . PRO A 1 80 ? -20.261 2.839 -4.733 1.00 49.72 80 PRO A CA 1
ATOM 610 C C . PRO A 1 80 ? -19.147 2.768 -3.672 1.00 49.72 80 PRO A C 1
ATOM 612 O O . PRO A 1 80 ? -18.066 2.256 -3.955 1.00 49.72 80 PRO A O 1
ATOM 615 N N . LEU A 1 81 ? -19.405 3.246 -2.445 1.00 43.81 81 LEU A N 1
ATOM 616 C CA . LEU A 1 81 ? -18.513 3.111 -1.294 1.00 43.81 81 LEU A CA 1
ATOM 617 C C . LEU A 1 81 ? -18.348 1.659 -0.808 1.00 43.81 81 LEU A C 1
ATOM 619 O O . LEU A 1 81 ? -17.469 1.401 0.006 1.00 43.81 81 LEU A O 1
ATOM 623 N N . ALA A 1 82 ? -19.096 0.685 -1.336 1.00 43.59 82 ALA A N 1
ATOM 624 C CA . ALA A 1 82 ? -18.773 -0.735 -1.147 1.00 43.59 82 ALA A CA 1
ATOM 625 C C . ALA A 1 82 ? -17.365 -1.109 -1.674 1.00 43.59 82 ALA A C 1
ATOM 627 O O . ALA A 1 82 ? -16.810 -2.134 -1.282 1.00 43.59 82 ALA A O 1
ATOM 628 N N . ALA A 1 83 ? -16.781 -0.270 -2.540 1.00 46.19 83 ALA A N 1
ATOM 629 C CA . ALA A 1 83 ? -15.405 -0.380 -3.019 1.00 46.19 83 ALA A CA 1
ATOM 630 C C . ALA A 1 83 ? -14.368 0.302 -2.104 1.00 46.19 83 ALA A C 1
ATOM 632 O O . ALA A 1 83 ? -13.180 0.296 -2.429 1.00 46.19 83 ALA A O 1
ATOM 633 N N . LEU A 1 84 ? -14.790 0.905 -0.984 1.00 50.81 84 LEU A N 1
ATOM 634 C CA . LEU A 1 84 ? -13.858 1.462 -0.016 1.00 50.81 84 LEU A CA 1
ATOM 635 C C . LEU A 1 84 ? -12.974 0.361 0.567 1.00 50.81 84 LEU A C 1
ATOM 637 O O . LEU A 1 84 ? -13.406 -0.765 0.833 1.00 50.81 84 LEU A O 1
ATOM 641 N N . SER A 1 85 ? -11.719 0.731 0.797 1.00 61.00 85 SER A N 1
ATOM 642 C CA . SER A 1 85 ? -10.785 -0.042 1.598 1.00 61.00 85 SER A CA 1
ATOM 643 C C . SER A 1 85 ? -11.465 -0.520 2.891 1.00 61.00 85 SER A C 1
ATOM 645 O O . SER A 1 85 ? -12.169 0.247 3.546 1.00 61.00 85 SER A O 1
ATOM 647 N N . TRP A 1 86 ? -11.209 -1.766 3.313 1.00 63.62 86 TRP A N 1
ATOM 648 C CA . TRP A 1 86 ? -11.660 -2.298 4.615 1.00 63.62 86 TRP A CA 1
ATOM 649 C C . TRP A 1 86 ? -11.335 -1.341 5.787 1.00 63.62 86 TRP A C 1
ATOM 651 O O . TRP A 1 86 ? -12.017 -1.334 6.809 1.00 63.62 86 TRP A O 1
ATOM 661 N N . SER A 1 87 ? -10.319 -0.488 5.624 1.00 63.56 87 SER A N 1
ATOM 662 C CA . SER A 1 87 ? -9.929 0.527 6.596 1.00 63.56 87 SER A CA 1
ATOM 663 C C . SER A 1 87 ? -10.987 1.605 6.851 1.00 63.56 87 SER A C 1
ATOM 665 O O . SER A 1 87 ? -10.956 2.185 7.937 1.00 63.56 87 SER A O 1
ATOM 667 N N . ASP A 1 88 ? -11.885 1.866 5.902 1.00 71.19 88 ASP A N 1
ATOM 668 C CA . ASP A 1 88 ? -12.785 3.031 5.900 1.00 71.19 88 ASP A CA 1
ATOM 669 C C . ASP A 1 88 ? -14.231 2.661 6.264 1.00 71.19 88 ASP A C 1
ATOM 671 O O . ASP A 1 88 ? -15.128 3.496 6.234 1.00 71.19 88 ASP A O 1
ATOM 675 N N . GLN A 1 89 ? -14.456 1.397 6.628 1.00 79.06 89 GLN A N 1
ATOM 676 C CA . GLN A 1 89 ? -15.767 0.863 7.005 1.00 79.06 89 GLN A CA 1
ATOM 677 C C . GLN A 1 89 ? -16.153 1.195 8.450 1.00 79.06 89 GLN A C 1
ATOM 679 O O . GLN A 1 89 ? -17.297 0.986 8.831 1.00 79.06 89 GLN A O 1
ATOM 684 N N . PHE A 1 90 ? -15.227 1.715 9.259 1.00 85.56 90 PHE A N 1
ATOM 685 C CA . PHE A 1 90 ? -15.452 1.991 10.677 1.00 85.56 90 PHE A CA 1
ATOM 686 C C . PHE A 1 90 ? -15.216 3.466 10.987 1.00 85.56 90 PHE A C 1
ATOM 688 O O . PHE A 1 90 ? -14.248 4.055 10.509 1.00 85.56 90 PHE A O 1
ATOM 695 N N . VAL A 1 91 ? -16.064 4.049 11.833 1.00 88.81 91 VAL A N 1
ATOM 696 C CA . VAL A 1 91 ? -15.934 5.431 12.311 1.00 88.81 91 VAL A CA 1
ATOM 697 C C . VAL A 1 91 ? -16.047 5.480 13.826 1.00 88.81 91 VAL A C 1
ATOM 699 O O . VAL A 1 91 ? -16.900 4.832 14.427 1.00 88.81 91 VAL A O 1
ATOM 702 N N . LEU A 1 92 ? -15.177 6.276 14.445 1.00 90.50 92 LEU A N 1
ATOM 703 C CA . LEU A 1 92 ? -15.258 6.605 15.862 1.00 90.50 92 LEU A CA 1
ATOM 704 C C . LEU A 1 92 ? -16.286 7.729 16.069 1.00 90.50 92 LEU A C 1
ATOM 706 O O . LEU A 1 92 ? -16.203 8.765 15.411 1.00 90.50 92 LEU A O 1
ATOM 710 N N . ARG A 1 93 ? -17.231 7.541 16.994 1.00 89.44 93 ARG A N 1
ATOM 711 C CA . ARG A 1 93 ? -18.248 8.522 17.402 1.00 89.44 93 ARG A CA 1
ATOM 712 C C . ARG A 1 93 ? -17.915 9.070 18.795 1.00 89.44 93 ARG A C 1
ATOM 714 O O . ARG A 1 93 ? -18.268 8.424 19.784 1.00 89.44 93 ARG A O 1
ATOM 721 N N . PRO A 1 94 ? -17.279 10.255 18.904 1.00 86.00 94 PRO A N 1
ATOM 722 C CA . PRO A 1 94 ? -16.877 10.830 20.193 1.00 86.00 94 PRO A CA 1
ATOM 723 C C . PRO A 1 94 ? -18.052 11.018 21.161 1.00 86.00 94 PRO A C 1
ATOM 725 O O . PRO A 1 94 ? -17.921 10.797 22.357 1.00 86.00 94 PRO A O 1
ATOM 728 N N . GLU A 1 95 ? -19.231 11.336 20.627 1.00 84.44 95 GLU A N 1
ATOM 729 C CA . GLU A 1 95 ? -20.478 11.557 21.375 1.00 84.44 95 GLU A CA 1
ATOM 730 C C . GLU A 1 95 ? -20.948 10.333 22.178 1.00 84.44 95 GLU A C 1
ATOM 732 O O . GLU A 1 95 ? -21.681 10.476 23.155 1.00 84.44 95 GLU A O 1
ATOM 737 N N . ARG A 1 96 ? -20.541 9.126 21.762 1.00 84.50 96 ARG A N 1
ATOM 738 C CA . ARG A 1 96 ? -20.911 7.853 22.397 1.00 84.50 96 ARG A CA 1
ATOM 739 C C . ARG A 1 96 ? -19.825 7.319 23.334 1.00 84.50 96 ARG A C 1
ATOM 741 O O . ARG A 1 96 ? -20.020 6.269 23.946 1.00 84.50 96 ARG A O 1
ATOM 748 N N . VAL A 1 97 ? -18.684 8.005 23.449 1.00 87.12 97 VAL A N 1
ATOM 749 C CA . VAL A 1 97 ? -17.584 7.593 24.330 1.00 87.12 97 VAL A CA 1
ATOM 750 C C . VAL A 1 97 ? -17.991 7.843 25.788 1.00 87.12 97 VAL A C 1
ATOM 752 O O . VAL A 1 97 ? -18.333 8.974 26.138 1.00 87.12 97 VAL A O 1
ATOM 755 N N . PRO A 1 98 ? -17.975 6.819 26.660 1.00 85.62 98 PRO A N 1
ATOM 756 C CA . PRO A 1 98 ? -18.285 7.021 28.066 1.00 85.62 98 PRO A CA 1
ATOM 757 C C . PRO A 1 98 ? -17.208 7.845 28.779 1.00 85.62 98 PRO A C 1
ATOM 759 O O . PRO A 1 98 ? -16.026 7.712 28.478 1.00 85.62 98 PRO A O 1
ATOM 762 N N . THR A 1 99 ? -17.576 8.597 29.818 1.00 82.88 99 THR A N 1
ATOM 763 C CA . THR A 1 99 ? -16.642 9.431 30.602 1.00 82.88 99 THR A CA 1
ATOM 764 C C . THR A 1 99 ? -15.542 8.652 31.322 1.00 82.88 99 THR A C 1
ATOM 766 O O . THR A 1 99 ? -14.557 9.251 31.749 1.00 82.88 99 THR A O 1
ATOM 769 N N . CYS A 1 100 ? -15.690 7.335 31.482 1.00 77.62 100 CYS A N 1
ATOM 770 C CA . CYS A 1 100 ? -14.649 6.469 32.036 1.00 77.62 100 CYS A CA 1
ATOM 771 C C . CYS A 1 100 ? -13.516 6.160 31.039 1.00 77.62 100 CYS A C 1
ATOM 773 O O . CYS A 1 100 ? -12.468 5.664 31.449 1.00 77.62 100 CYS A O 1
ATOM 775 N N . ILE A 1 101 ? -13.706 6.461 29.749 1.00 85.12 101 ILE A N 1
ATOM 776 C CA . ILE A 1 101 ? -12.737 6.244 28.673 1.00 85.12 101 ILE A CA 1
ATOM 777 C C . ILE A 1 101 ? -12.294 7.610 28.148 1.00 85.12 101 ILE A C 1
ATOM 779 O O . ILE A 1 101 ? -13.101 8.420 27.704 1.00 85.12 101 ILE A O 1
ATOM 783 N N . THR A 1 102 ? -10.988 7.870 28.176 1.00 88.44 102 THR A N 1
ATOM 784 C CA . THR A 1 102 ? -10.435 9.082 27.562 1.00 88.44 102 THR A CA 1
ATOM 785 C C . THR A 1 102 ? -10.542 9.000 26.039 1.00 88.44 102 THR A C 1
ATOM 787 O O . THR A 1 102 ? -10.448 7.918 25.459 1.00 88.44 102 THR A O 1
ATOM 790 N N . GLU A 1 103 ? -10.670 10.139 25.355 1.00 89.31 103 GLU A N 1
ATOM 791 C CA . GLU A 1 103 ? -10.681 10.168 23.882 1.00 89.31 103 GLU A CA 1
ATOM 792 C C . GLU A 1 103 ? -9.427 9.506 23.287 1.00 89.31 103 GLU A C 1
ATOM 794 O O . GLU A 1 103 ? -9.501 8.768 22.303 1.00 89.31 103 GLU A O 1
ATOM 799 N N . ALA A 1 104 ? -8.274 9.690 23.941 1.00 90.50 104 ALA A N 1
ATOM 800 C CA . ALA A 1 104 ? -7.030 9.030 23.568 1.00 90.50 104 ALA A CA 1
ATOM 801 C C . ALA A 1 104 ? -7.142 7.499 23.661 1.00 90.50 104 ALA A C 1
ATOM 803 O O . ALA A 1 104 ? -6.728 6.796 22.738 1.00 90.50 104 ALA A O 1
ATOM 804 N N . LEU A 1 105 ? -7.724 6.962 24.737 1.00 90.50 105 LEU A N 1
ATOM 805 C CA . LEU A 1 105 ? -7.948 5.525 24.884 1.00 90.50 105 LEU A CA 1
ATOM 806 C C . LEU A 1 105 ? -8.957 4.998 23.854 1.00 90.50 105 LEU A C 1
ATOM 808 O O . LEU A 1 105 ? -8.705 3.959 23.242 1.00 90.50 105 LEU A O 1
ATOM 812 N N . ALA A 1 106 ? -10.041 5.731 23.589 1.00 91.31 106 ALA A N 1
ATOM 813 C CA . ALA A 1 106 ? -11.025 5.375 22.565 1.00 91.31 106 ALA A CA 1
ATOM 814 C C . ALA A 1 106 ? -10.383 5.276 21.169 1.00 91.31 106 ALA A C 1
ATOM 816 O O . ALA A 1 106 ? -10.570 4.282 20.463 1.00 91.31 106 ALA A O 1
ATOM 817 N N . GLN A 1 107 ? -9.536 6.246 20.802 1.00 92.62 107 GLN A N 1
ATOM 818 C CA . GLN A 1 107 ? -8.789 6.224 19.543 1.00 92.62 107 GLN A CA 1
ATOM 819 C C . GLN A 1 107 ? -7.837 5.022 19.454 1.00 92.62 107 GLN A C 1
ATOM 821 O O . GLN A 1 107 ? -7.663 4.421 18.388 1.00 92.62 107 GLN A O 1
ATOM 826 N N . ARG A 1 108 ? -7.217 4.642 20.574 1.00 91.38 108 ARG A N 1
ATOM 827 C CA . ARG A 1 108 ? -6.334 3.471 20.642 1.00 91.38 108 ARG A CA 1
ATOM 828 C C . ARG A 1 108 ? -7.108 2.169 20.483 1.00 91.38 108 ARG A C 1
ATOM 830 O O . ARG A 1 108 ? -6.666 1.321 19.714 1.00 91.38 108 ARG A O 1
ATOM 837 N N . ILE A 1 109 ? -8.264 2.031 21.131 1.00 91.31 109 ILE A N 1
ATOM 838 C CA . ILE A 1 109 ? -9.165 0.876 20.976 1.00 91.31 109 ILE A CA 1
ATOM 839 C C . ILE A 1 109 ? -9.646 0.761 19.523 1.00 91.31 109 ILE A C 1
ATOM 841 O O . ILE A 1 109 ? -9.637 -0.327 18.942 1.00 91.31 109 ILE A O 1
ATOM 845 N N . TYR A 1 110 ? -9.995 1.885 18.897 1.00 92.12 110 TYR A N 1
ATOM 846 C CA . TYR A 1 110 ? -10.365 1.935 17.485 1.00 92.12 110 TYR A CA 1
ATOM 847 C C . TYR A 1 110 ? -9.241 1.425 16.569 1.00 92.12 110 TYR A C 1
ATOM 849 O O . TYR A 1 110 ? -9.450 0.510 15.768 1.00 92.12 110 TYR A O 1
ATOM 857 N N . ASN A 1 111 ? -8.021 1.941 16.737 1.00 91.12 111 ASN A N 1
ATOM 858 C CA . ASN A 1 111 ? -6.857 1.503 15.960 1.00 91.12 111 ASN A CA 1
ATOM 859 C C . ASN A 1 111 ? -6.477 0.037 16.232 1.00 91.12 111 ASN A C 1
ATOM 861 O O . ASN A 1 111 ? -6.015 -0.664 15.325 1.00 91.12 111 ASN A O 1
ATOM 865 N N . LEU A 1 112 ? -6.685 -0.434 17.464 1.00 90.44 112 LEU A N 1
ATOM 866 C CA . LEU A 1 112 ? -6.408 -1.805 17.872 1.00 90.44 112 LEU A CA 1
ATOM 867 C C . LEU A 1 112 ? -7.282 -2.800 17.109 1.00 90.44 112 LEU A C 1
ATOM 869 O O . LEU A 1 112 ? -6.749 -3.691 16.450 1.00 90.44 112 LEU A O 1
ATOM 873 N N . GLY A 1 113 ? -8.606 -2.633 17.145 1.00 88.81 113 GLY A N 1
ATOM 874 C CA . GLY A 1 113 ? -9.499 -3.560 16.447 1.00 88.81 113 GLY A CA 1
ATOM 875 C C . GLY A 1 113 ? -9.363 -3.480 14.926 1.00 88.81 113 GLY A C 1
ATOM 876 O O . GLY A 1 113 ? -9.424 -4.515 14.264 1.00 88.81 113 GLY A O 1
ATOM 877 N N . ARG A 1 114 ? -9.006 -2.312 14.364 1.00 87.94 114 ARG A N 1
ATOM 878 C CA . ARG A 1 114 ? -8.563 -2.227 12.961 1.00 87.94 114 ARG A CA 1
ATOM 879 C C . ARG A 1 114 ? -7.332 -3.107 12.719 1.00 87.94 114 ARG A C 1
ATOM 881 O O . ARG A 1 114 ? -7.334 -3.974 11.851 1.00 87.94 114 ARG A O 1
ATOM 888 N N . SER A 1 115 ? -6.286 -2.959 13.521 1.00 88.94 115 SER A N 1
ATOM 889 C CA . SER A 1 115 ? -5.078 -3.782 13.375 1.00 88.94 115 SER A CA 1
ATOM 890 C C . SER A 1 115 ? -5.387 -5.287 13.434 1.00 88.94 115 SER A C 1
ATOM 892 O O . SER A 1 115 ? -4.838 -6.065 12.652 1.00 88.94 115 SER A O 1
ATOM 894 N N . VAL A 1 116 ? -6.311 -5.701 14.305 1.00 86.88 116 VAL A N 1
ATOM 895 C CA . VAL A 1 116 ? -6.786 -7.091 14.386 1.00 86.88 116 VAL A CA 1
ATOM 896 C C . VAL A 1 116 ? -7.565 -7.509 13.144 1.00 86.88 116 VAL A C 1
ATOM 898 O O . VAL A 1 116 ? -7.286 -8.574 12.591 1.00 86.88 116 VAL A O 1
ATOM 901 N N . GLY A 1 117 ? -8.499 -6.683 12.674 1.00 85.69 117 GLY A N 1
ATOM 902 C CA . GLY A 1 117 ? -9.271 -6.949 11.462 1.00 85.69 117 GLY A CA 1
ATOM 903 C C . GLY A 1 117 ? -8.375 -7.116 10.232 1.00 85.69 117 GLY A C 1
ATOM 904 O O . GLY A 1 117 ? -8.564 -8.058 9.459 1.00 85.69 117 GLY A O 1
ATOM 905 N N . PHE A 1 118 ? -7.326 -6.295 10.112 1.00 86.12 118 PHE A N 1
ATOM 906 C CA . PHE A 1 118 ? -6.305 -6.443 9.076 1.00 86.12 118 PHE A C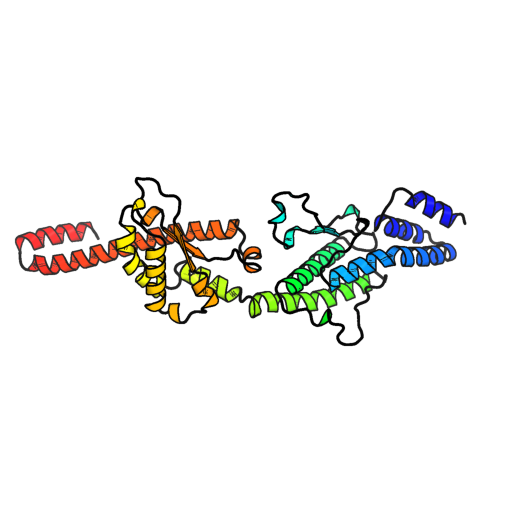A 1
ATOM 907 C C . PHE A 1 118 ? -5.588 -7.796 9.174 1.00 86.12 118 PHE A C 1
ATOM 909 O O . PHE A 1 118 ? -5.517 -8.528 8.186 1.00 86.12 118 PHE A O 1
ATOM 916 N N . ILE A 1 119 ? -5.077 -8.162 10.358 1.00 85.62 119 ILE A N 1
ATOM 917 C CA . ILE A 1 119 ? -4.365 -9.439 10.562 1.00 85.62 119 ILE A CA 1
ATOM 918 C C . ILE A 1 119 ? -5.280 -10.623 10.261 1.00 85.62 119 ILE A C 1
ATOM 920 O O . ILE A 1 119 ? -4.843 -11.601 9.670 1.00 85.62 119 ILE A O 1
ATOM 924 N N . ARG A 1 120 ? -6.550 -10.545 10.649 1.00 83.25 120 ARG A N 1
ATOM 925 C CA . ARG A 1 120 ? -7.522 -11.608 10.408 1.00 83.25 120 ARG A CA 1
ATOM 926 C C . ARG A 1 120 ? -7.786 -11.833 8.921 1.00 83.25 120 ARG A C 1
ATOM 928 O O . ARG A 1 120 ? -7.959 -12.976 8.509 1.00 83.25 120 ARG A O 1
ATOM 935 N N . ARG A 1 121 ? -7.850 -10.754 8.137 1.00 81.88 121 ARG A N 1
ATOM 936 C CA . ARG A 1 121 ? -8.168 -10.814 6.705 1.00 81.88 121 ARG A CA 1
ATOM 937 C C . ARG A 1 121 ? -6.956 -11.144 5.840 1.00 81.88 121 ARG A C 1
ATOM 939 O O . ARG A 1 121 ? -7.105 -11.847 4.847 1.00 81.88 121 ARG A O 1
ATOM 946 N N . PHE A 1 122 ? -5.785 -10.623 6.199 1.00 80.88 122 PHE A N 1
ATOM 947 C CA . PHE A 1 122 ? -4.588 -10.686 5.358 1.00 80.88 122 PHE A CA 1
ATOM 948 C C . PHE A 1 122 ? -3.434 -11.480 5.974 1.00 80.88 122 PHE A C 1
ATOM 950 O O . PHE A 1 122 ? -2.482 -11.785 5.269 1.00 80.88 122 PHE A O 1
ATOM 957 N N . GLY A 1 123 ? -3.466 -11.810 7.260 1.00 78.12 123 GLY A N 1
ATOM 958 C CA . GLY A 1 123 ? -2.447 -12.634 7.912 1.00 78.12 123 GLY A CA 1
ATOM 959 C C . GLY A 1 123 ? -2.914 -14.065 8.168 1.00 78.12 123 GLY A C 1
ATOM 960 O O . GLY A 1 123 ? -4.057 -14.435 7.897 1.00 78.12 123 GLY A O 1
ATOM 961 N N . ASP A 1 124 ? -2.031 -14.876 8.754 1.00 69.56 124 ASP A N 1
ATOM 962 C CA . ASP A 1 124 ? -2.451 -16.174 9.293 1.00 69.56 124 ASP A CA 1
ATOM 963 C C . ASP A 1 124 ? -3.489 -15.970 10.395 1.00 69.56 124 ASP A C 1
ATOM 965 O O . ASP A 1 124 ? -3.356 -15.042 11.207 1.00 69.56 124 ASP A O 1
ATOM 969 N N . ARG A 1 125 ? -4.458 -16.895 10.481 1.00 60.84 125 ARG A N 1
ATOM 970 C CA . ARG A 1 125 ? -5.479 -16.873 11.533 1.00 60.84 125 ARG A CA 1
ATOM 971 C C . ARG A 1 125 ? -4.820 -16.617 12.894 1.00 60.84 125 ARG A C 1
ATOM 973 O O . ARG A 1 125 ? -3.882 -17.336 13.261 1.00 60.84 125 ARG A O 1
ATOM 980 N N . PRO A 1 126 ? -5.276 -15.598 13.640 1.00 57.25 126 PRO A N 1
ATOM 981 C CA . PRO A 1 126 ? -4.661 -15.249 14.905 1.00 57.25 126 PRO A CA 1
ATOM 982 C C . PRO A 1 126 ? -4.716 -16.442 15.8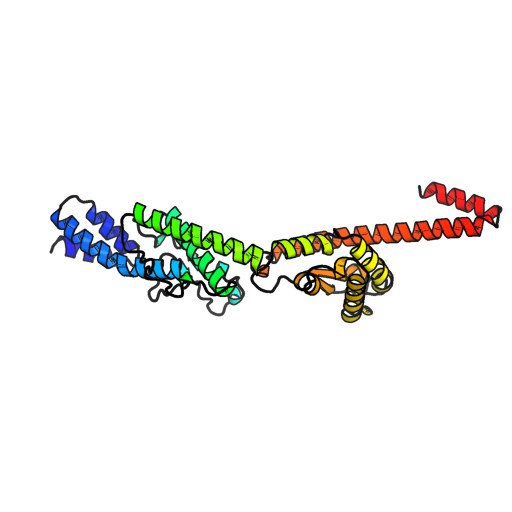66 1.00 57.25 126 PRO A C 1
ATOM 984 O O . PRO A 1 126 ? -5.793 -16.872 16.264 1.00 57.25 126 PRO A O 1
ATOM 987 N N . LYS A 1 127 ? -3.552 -16.974 16.267 1.00 54.66 127 LYS A N 1
ATOM 988 C CA . LYS A 1 127 ? -3.469 -18.065 17.260 1.00 54.66 127 LYS A CA 1
ATOM 989 C C . LYS A 1 127 ? -4.083 -17.684 18.610 1.00 54.66 127 LYS A C 1
ATOM 991 O O . LYS A 1 127 ? -4.540 -18.543 19.337 1.00 54.66 127 LYS A O 1
ATOM 996 N N . TRP A 1 128 ? -4.158 -16.395 18.913 1.00 60.59 128 TRP A N 1
ATOM 997 C CA . TRP A 1 128 ? -4.804 -15.886 20.116 1.00 60.59 128 TRP A CA 1
ATOM 998 C C . TRP A 1 128 ? -6.347 -15.860 20.017 1.00 60.59 128 TRP A C 1
ATOM 1000 O O . TRP A 1 128 ? -7.008 -15.821 21.048 1.00 60.59 128 TRP A O 1
ATOM 1010 N N . ALA A 1 129 ? -6.927 -15.949 18.809 1.00 48.44 129 ALA A N 1
ATOM 1011 C CA . ALA A 1 129 ? -8.368 -16.170 18.612 1.00 48.44 129 ALA A CA 1
ATOM 1012 C C . ALA A 1 129 ? -8.752 -17.658 18.732 1.00 48.44 129 ALA A C 1
ATOM 1014 O O . ALA A 1 129 ? -9.902 -17.997 19.005 1.00 48.44 129 ALA A O 1
ATOM 1015 N N . LEU A 1 130 ? -7.782 -18.562 18.573 1.00 43.53 130 LEU A N 1
ATOM 1016 C CA . LEU A 1 130 ? -7.919 -19.978 18.899 1.00 43.53 130 LEU A CA 1
ATOM 1017 C C . LEU A 1 130 ? -7.472 -20.188 20.340 1.00 43.53 130 LEU A C 1
ATOM 1019 O O . LEU A 1 130 ? -6.384 -20.703 20.521 1.00 43.53 130 LEU A O 1
ATOM 1023 N N . LYS A 1 131 ? -8.282 -19.749 21.319 1.00 47.19 131 LYS A N 1
ATOM 1024 C CA . LYS A 1 131 ? -8.227 -20.099 22.760 1.00 47.19 131 LYS A CA 1
ATOM 1025 C C . LYS A 1 131 ? -7.003 -20.945 23.170 1.00 47.19 131 LYS A C 1
ATOM 1027 O O . LYS A 1 131 ? -7.159 -22.104 23.546 1.00 47.19 131 LYS A O 1
ATOM 1032 N N . ASP A 1 132 ? -5.795 -20.395 23.087 1.00 36.22 132 ASP A N 1
ATOM 1033 C CA . ASP A 1 132 ? -4.595 -21.149 23.431 1.00 36.22 132 ASP A CA 1
ATOM 1034 C C . ASP A 1 132 ? -4.305 -20.801 24.887 1.00 36.22 132 ASP A C 1
ATOM 1036 O O . ASP A 1 132 ? -3.760 -19.746 25.206 1.00 36.22 132 ASP A O 1
ATOM 1040 N N . ASN A 1 133 ? -4.796 -21.681 25.762 1.00 35.38 133 ASN A N 1
ATOM 1041 C CA . ASN A 1 133 ? -4.609 -21.698 27.212 1.00 35.38 133 ASN A CA 1
ATOM 1042 C C . ASN A 1 133 ? -5.254 -20.544 28.004 1.00 35.38 133 ASN A C 1
ATOM 1044 O O . ASN A 1 133 ? -4.586 -19.628 28.474 1.00 35.38 133 ASN A O 1
ATOM 1048 N N . GLY A 1 134 ? -6.564 -20.656 28.250 1.00 39.34 134 GLY A N 1
ATOM 1049 C CA . GLY A 1 134 ? -7.190 -20.227 29.514 1.00 39.34 134 GLY A CA 1
ATOM 1050 C C . GLY A 1 134 ? -7.336 -18.730 29.813 1.00 39.34 134 GLY A C 1
ATOM 1051 O O . GLY A 1 134 ? -8.116 -18.395 30.694 1.00 39.34 134 GLY A O 1
ATOM 1052 N N . ASN A 1 135 ? -6.684 -17.834 29.075 1.00 42.69 135 ASN A N 1
ATOM 1053 C CA . ASN A 1 135 ? -6.832 -16.389 29.247 1.00 42.69 135 ASN A CA 1
ATOM 1054 C C . ASN A 1 135 ? -7.526 -15.796 28.020 1.00 42.69 135 ASN A C 1
ATOM 1056 O O . ASN A 1 135 ? -6.888 -15.160 27.179 1.00 42.69 135 ASN A O 1
ATOM 1060 N N . ALA A 1 136 ? -8.845 -15.989 27.912 1.00 50.97 136 ALA A N 1
ATOM 1061 C CA . ALA A 1 136 ? -9.638 -14.985 27.211 1.00 50.97 136 ALA A CA 1
ATOM 1062 C C . ALA A 1 136 ? -9.302 -13.653 27.889 1.00 50.97 136 ALA A C 1
ATOM 1064 O O . ALA A 1 136 ? -9.343 -13.559 29.117 1.00 50.97 136 ALA A O 1
ATOM 1065 N N . VAL A 1 137 ? -8.833 -12.666 27.126 1.00 56.34 137 VAL A N 1
ATOM 1066 C CA . VAL A 1 137 ? -8.589 -11.344 27.698 1.00 56.34 137 VAL A CA 1
ATOM 1067 C C . VAL A 1 137 ? -9.961 -10.731 27.916 1.00 56.34 137 VAL A C 1
ATOM 1069 O O . VAL A 1 137 ? -10.476 -10.024 27.058 1.00 56.34 137 VAL A O 1
ATOM 1072 N N . ASP A 1 138 ? -10.575 -11.081 29.042 1.00 61.03 138 ASP A N 1
ATOM 1073 C CA . ASP A 1 138 ? -11.830 -10.501 29.476 1.00 61.03 138 ASP A CA 1
ATOM 1074 C C . ASP A 1 138 ? -11.526 -9.067 29.878 1.00 61.03 138 ASP A C 1
ATOM 1076 O O . ASP A 1 138 ? -10.952 -8.780 30.934 1.00 61.03 138 ASP A O 1
ATOM 1080 N N . ILE A 1 139 ? -11.863 -8.147 28.978 1.00 66.69 139 ILE A N 1
ATOM 1081 C CA . ILE A 1 139 ? -11.883 -6.732 29.299 1.00 66.69 139 ILE A CA 1
ATOM 1082 C C . ILE A 1 139 ? -13.097 -6.521 30.202 1.00 66.69 139 ILE A C 1
ATOM 1084 O O . ILE A 1 139 ? -14.185 -6.212 29.738 1.00 66.69 139 ILE A O 1
ATOM 1088 N N . VAL A 1 140 ? -12.925 -6.766 31.498 1.00 68.88 140 VAL A N 1
ATOM 1089 C CA . VAL A 1 140 ? -13.961 -6.528 32.508 1.00 68.88 140 VAL A CA 1
ATOM 1090 C C . VAL A 1 140 ? -14.000 -5.037 32.825 1.00 68.88 140 VAL A C 1
ATOM 1092 O O . VAL A 1 140 ? -12.959 -4.371 32.813 1.00 68.88 140 VAL A O 1
ATOM 1095 N N . TYR A 1 141 ? -15.186 -4.511 33.141 1.00 69.38 141 TYR A N 1
ATOM 1096 C CA . TYR A 1 141 ? -15.303 -3.169 33.704 1.00 69.38 141 TYR A CA 1
ATOM 1097 C C . TYR A 1 141 ? -14.392 -3.042 34.933 1.00 69.38 141 TYR A C 1
ATOM 1099 O O . TYR A 1 141 ? -14.579 -3.722 35.944 1.00 69.38 141 TYR A O 1
ATOM 1107 N N . CYS A 1 142 ? -13.377 -2.192 34.820 1.00 67.75 142 CYS A N 1
ATOM 1108 C CA . CYS A 1 142 ? -12.350 -1.978 35.829 1.00 67.75 142 CYS A CA 1
ATOM 1109 C C . CYS A 1 142 ? -11.924 -0.508 35.844 1.00 67.75 142 CYS A C 1
ATOM 1111 O O . CYS A 1 142 ? -12.315 0.271 34.974 1.00 67.75 142 CYS A O 1
ATOM 1113 N N . ASP A 1 143 ? -11.111 -0.135 36.835 1.00 69.94 143 ASP A N 1
ATOM 1114 C CA . ASP A 1 143 ? -10.513 1.200 36.910 1.00 69.94 143 ASP A CA 1
ATOM 1115 C C . ASP A 1 143 ? -9.846 1.567 35.577 1.00 69.94 143 ASP A C 1
ATOM 1117 O O . ASP A 1 143 ? -9.130 0.743 34.997 1.00 69.94 143 ASP A O 1
ATOM 1121 N N . GLY A 1 144 ? -10.010 2.817 35.130 1.00 72.31 144 GLY A N 1
ATOM 1122 C CA . GLY A 1 144 ? -9.480 3.285 33.842 1.00 72.31 144 GLY A CA 1
ATOM 1123 C C . GLY A 1 144 ? -7.993 2.965 33.635 1.00 72.31 144 GLY A C 1
ATOM 1124 O O . GLY A 1 144 ? -7.594 2.559 32.551 1.00 72.31 144 GLY A O 1
ATOM 1125 N N . ILE A 1 145 ? -7.187 3.004 34.702 1.00 77.00 145 ILE A N 1
ATOM 1126 C CA . ILE A 1 145 ? -5.752 2.667 34.666 1.00 77.00 145 ILE A CA 1
ATOM 1127 C C . ILE A 1 145 ? -5.513 1.184 34.324 1.00 77.00 145 ILE A C 1
ATOM 1129 O O . ILE A 1 145 ? -4.608 0.847 33.558 1.00 77.00 145 ILE A O 1
ATOM 1133 N N . LYS A 1 146 ? -6.318 0.269 34.881 1.00 82.31 146 LYS A N 1
ATOM 1134 C CA . LYS A 1 146 ? -6.209 -1.175 34.602 1.00 82.31 146 LYS A CA 1
ATOM 1135 C C . LYS A 1 146 ? -6.680 -1.496 33.185 1.00 82.31 146 LYS A C 1
ATOM 1137 O O . LYS A 1 146 ? -6.086 -2.360 32.528 1.00 82.31 146 LYS A O 1
ATOM 1142 N N . LEU A 1 147 ? -7.710 -0.790 32.717 1.00 83.94 147 LEU A N 1
ATOM 1143 C CA . LEU A 1 147 ? -8.192 -0.883 31.344 1.00 83.94 147 LEU A CA 1
ATOM 1144 C C . LEU A 1 147 ? -7.097 -0.447 30.364 1.00 83.94 147 LEU A C 1
ATOM 1146 O O . LEU A 1 147 ? -6.732 -1.227 29.485 1.00 83.94 147 LEU A O 1
ATOM 1150 N N . GLU A 1 148 ? -6.511 0.735 30.567 1.00 86.69 148 GLU A N 1
ATOM 1151 C CA . GLU A 1 148 ? -5.392 1.239 29.762 1.00 86.69 148 GLU A CA 1
ATOM 1152 C C . GLU A 1 148 ? -4.232 0.240 29.737 1.00 86.69 148 GLU A C 1
ATOM 1154 O O . GLU A 1 148 ? -3.838 -0.215 28.669 1.00 86.69 148 GLU A O 1
ATOM 1159 N N . GLY A 1 149 ? -3.760 -0.227 30.898 1.00 86.69 149 GLY A N 1
ATOM 1160 C CA . GLY A 1 149 ? -2.670 -1.207 30.964 1.00 86.69 149 GLY A CA 1
ATOM 1161 C C . GLY A 1 149 ? -2.972 -2.548 30.272 1.00 86.69 149 GLY A C 1
ATOM 1162 O O . GLY A 1 149 ? -2.055 -3.262 29.857 1.00 86.69 149 GLY A O 1
ATOM 1163 N N . THR A 1 150 ? -4.242 -2.926 30.130 1.00 84.69 150 THR A N 1
ATOM 1164 C CA . THR A 1 150 ? -4.649 -4.136 29.396 1.00 84.69 150 THR A CA 1
ATOM 1165 C C . THR A 1 150 ? -4.684 -3.892 27.891 1.00 84.69 150 THR A C 1
ATOM 1167 O O . THR A 1 150 ? -4.116 -4.688 27.138 1.00 84.69 150 THR A O 1
ATOM 1170 N N . ILE A 1 151 ? -5.255 -2.766 27.458 1.00 87.12 151 ILE A N 1
ATOM 1171 C CA . ILE A 1 151 ? -5.253 -2.333 26.056 1.00 87.12 151 ILE A CA 1
ATOM 1172 C C . ILE A 1 151 ? -3.821 -2.124 25.549 1.00 87.12 151 ILE A C 1
ATOM 1174 O O . ILE A 1 151 ? -3.508 -2.533 24.435 1.00 87.12 151 ILE A O 1
ATOM 1178 N N . ASP A 1 152 ? -2.923 -1.577 26.367 1.00 88.50 152 ASP A N 1
ATOM 1179 C CA . ASP A 1 152 ? -1.511 -1.370 26.037 1.00 88.50 152 ASP A CA 1
ATOM 1180 C C . ASP A 1 152 ? -0.793 -2.680 25.726 1.00 88.50 152 ASP A C 1
ATOM 1182 O O . ASP A 1 152 ? -0.123 -2.802 24.696 1.00 88.50 152 ASP A O 1
ATOM 1186 N N . ARG A 1 153 ? -0.959 -3.681 26.597 1.00 86.44 153 ARG A N 1
ATOM 1187 C CA . ARG A 1 153 ? -0.361 -5.011 26.417 1.00 86.44 153 ARG A CA 1
ATOM 1188 C C . ARG A 1 153 ? -0.894 -5.695 25.161 1.00 86.44 153 ARG A C 1
ATOM 1190 O O . ARG A 1 153 ? -0.109 -6.248 24.389 1.00 86.44 153 ARG A O 1
ATOM 1197 N N . LEU A 1 154 ? -2.208 -5.622 24.935 1.00 84.81 154 LEU A N 1
ATOM 1198 C CA . LEU A 1 154 ? -2.840 -6.138 23.721 1.00 84.81 154 LEU A CA 1
ATOM 1199 C C . LEU A 1 154 ? -2.306 -5.433 22.469 1.00 84.81 154 LEU A C 1
ATOM 1201 O O . LEU A 1 154 ? -1.883 -6.095 21.521 1.00 84.81 154 LEU A O 1
ATOM 1205 N N . ALA A 1 155 ? -2.258 -4.102 22.482 1.00 87.44 155 ALA A N 1
ATOM 1206 C CA . ALA A 1 155 ? -1.781 -3.293 21.370 1.00 87.44 155 ALA A CA 1
ATOM 1207 C C . ALA A 1 155 ? -0.326 -3.594 21.019 1.00 87.44 155 ALA A C 1
ATOM 1209 O O . ALA A 1 155 ? -0.014 -3.791 19.848 1.00 87.44 155 ALA A O 1
ATOM 1210 N N . GLN A 1 156 ? 0.565 -3.714 22.004 1.00 88.19 156 GLN A N 1
ATOM 1211 C CA . GLN A 1 156 ? 1.960 -4.083 21.750 1.00 88.19 156 GLN A CA 1
ATOM 1212 C C . GLN A 1 156 ? 2.081 -5.458 21.078 1.00 88.19 156 GLN A C 1
ATOM 1214 O O . GLN A 1 156 ? 2.822 -5.607 20.101 1.00 88.19 156 GLN A O 1
ATOM 1219 N N . ALA A 1 157 ? 1.335 -6.458 21.559 1.00 85.69 157 ALA A N 1
ATOM 1220 C CA . ALA A 1 157 ? 1.341 -7.798 20.976 1.00 85.69 157 ALA A CA 1
ATOM 1221 C C . ALA A 1 157 ? 0.796 -7.801 19.535 1.00 85.69 157 ALA A C 1
ATOM 1223 O O . ALA A 1 157 ? 1.414 -8.377 18.632 1.00 85.69 157 ALA A O 1
ATOM 1224 N N . ILE A 1 158 ? -0.326 -7.113 19.309 1.00 86.44 158 ILE A N 1
ATOM 1225 C CA . ILE A 1 158 ? -0.997 -7.025 18.008 1.00 86.44 158 ILE A CA 1
ATOM 1226 C C . ILE A 1 158 ? -0.156 -6.230 17.011 1.00 86.44 158 ILE A C 1
ATOM 1228 O O . ILE A 1 158 ? 0.086 -6.722 15.912 1.00 86.44 158 ILE A O 1
ATOM 1232 N N . HIS A 1 159 ? 0.371 -5.061 17.380 1.00 89.00 159 HIS A N 1
ATOM 1233 C CA . HIS A 1 159 ? 1.204 -4.245 16.492 1.00 89.00 159 HIS A CA 1
ATOM 1234 C C . HIS A 1 159 ? 2.494 -4.969 16.093 1.00 89.00 159 HIS A C 1
ATOM 1236 O O . HIS A 1 159 ? 2.871 -4.956 14.923 1.00 89.00 159 HIS A O 1
ATOM 1242 N N . LYS A 1 160 ? 3.143 -5.685 17.023 1.00 88.75 160 LYS A N 1
ATOM 1243 C CA . LYS A 1 160 ? 4.322 -6.506 16.699 1.00 88.75 160 LYS A CA 1
ATOM 1244 C C . LYS A 1 160 ? 3.996 -7.581 15.659 1.00 88.75 160 LYS A C 1
ATOM 1246 O O . LYS A 1 160 ? 4.811 -7.856 14.778 1.00 88.75 160 LYS A O 1
ATOM 1251 N N . ARG A 1 161 ? 2.814 -8.201 15.744 1.00 86.06 161 ARG A N 1
ATOM 1252 C CA . ARG A 1 161 ? 2.354 -9.173 14.743 1.00 86.06 161 ARG A CA 1
ATOM 1253 C C . ARG A 1 161 ? 1.973 -8.494 13.433 1.00 86.06 161 ARG A C 1
ATOM 1255 O O . ARG A 1 161 ? 2.357 -9.014 12.393 1.00 86.06 161 ARG A O 1
ATOM 1262 N N . LEU A 1 162 ? 1.283 -7.357 13.480 1.00 89.00 162 LEU A N 1
ATOM 1263 C CA . LEU A 1 162 ? 0.901 -6.572 12.306 1.00 89.00 162 LEU A CA 1
ATOM 1264 C C . LEU A 1 162 ? 2.129 -6.259 11.451 1.00 89.00 162 LEU A C 1
ATOM 1266 O O . LEU A 1 162 ? 2.133 -6.552 10.261 1.00 89.00 162 LEU A O 1
ATOM 1270 N N . VAL A 1 163 ? 3.199 -5.761 12.077 1.00 90.38 163 VAL A N 1
ATOM 1271 C CA . VAL A 1 163 ? 4.463 -5.461 11.393 1.00 90.38 163 VAL A CA 1
ATOM 1272 C C . VAL A 1 163 ? 5.036 -6.705 10.712 1.00 90.38 163 VAL A C 1
ATOM 1274 O O . VAL A 1 163 ? 5.408 -6.629 9.549 1.00 90.38 163 VAL A O 1
ATOM 1277 N N . ARG A 1 164 ? 5.042 -7.868 11.377 1.00 89.88 164 ARG A N 1
ATOM 1278 C CA . ARG A 1 164 ? 5.500 -9.130 10.762 1.00 89.88 164 ARG A CA 1
ATOM 1279 C C . ARG A 1 164 ? 4.624 -9.571 9.591 1.00 89.88 164 ARG A C 1
ATOM 1281 O O . ARG A 1 164 ? 5.132 -10.042 8.585 1.00 89.88 164 ARG A O 1
ATOM 1288 N N . VAL A 1 165 ? 3.304 -9.429 9.700 1.00 89.38 165 VAL A N 1
ATOM 1289 C CA . VAL A 1 165 ? 2.385 -9.761 8.599 1.00 89.38 165 VAL A CA 1
ATOM 1290 C C . VAL A 1 165 ? 2.667 -8.852 7.398 1.00 89.38 165 VAL A C 1
ATOM 1292 O O . VAL A 1 165 ? 2.851 -9.337 6.288 1.00 89.38 165 VAL A O 1
ATOM 1295 N N . VAL A 1 166 ? 2.779 -7.542 7.613 1.00 89.44 166 VAL A N 1
ATOM 1296 C CA . VAL A 1 166 ? 3.015 -6.564 6.540 1.00 89.44 166 VAL A CA 1
ATOM 1297 C C . VAL A 1 166 ? 4.407 -6.722 5.914 1.00 89.44 166 VAL A C 1
ATOM 1299 O O . VAL A 1 166 ? 4.532 -6.773 4.692 1.00 89.44 166 VAL A O 1
ATOM 1302 N N . LEU A 1 167 ? 5.460 -6.802 6.728 1.00 90.38 167 LEU A N 1
ATOM 1303 C CA . LEU A 1 167 ? 6.838 -6.808 6.237 1.00 90.38 167 LEU A CA 1
ATOM 1304 C C . LEU A 1 167 ? 7.313 -8.194 5.803 1.00 90.38 167 LEU A C 1
ATOM 1306 O O . LEU A 1 167 ? 7.960 -8.290 4.767 1.00 90.38 167 LEU A O 1
ATOM 1310 N N . ASP A 1 168 ? 6.977 -9.252 6.544 1.00 89.31 168 ASP A N 1
ATOM 1311 C CA . ASP A 1 168 ? 7.522 -10.590 6.285 1.00 89.31 168 ASP A CA 1
ATOM 1312 C C . ASP A 1 168 ? 6.589 -11.415 5.389 1.00 89.31 168 ASP A C 1
ATOM 1314 O O . ASP A 1 168 ? 7.051 -12.051 4.444 1.00 89.31 168 ASP A O 1
ATOM 1318 N N . GLN A 1 169 ? 5.273 -11.406 5.651 1.00 87.06 169 GLN A N 1
ATOM 1319 C CA . GLN A 1 169 ? 4.317 -12.220 4.876 1.00 87.06 169 GLN A CA 1
ATOM 1320 C C . GLN A 1 169 ? 3.949 -11.556 3.550 1.00 87.06 169 GLN A C 1
ATOM 1322 O O . GLN A 1 169 ? 4.027 -12.191 2.501 1.00 87.06 169 GLN A O 1
ATOM 1327 N N . HIS A 1 170 ? 3.595 -10.268 3.588 1.00 87.75 170 HIS A N 1
ATOM 1328 C CA . HIS A 1 170 ? 3.260 -9.492 2.386 1.00 87.75 170 HIS A CA 1
ATOM 1329 C C . HIS A 1 170 ? 4.461 -8.829 1.726 1.00 87.75 170 HIS A C 1
ATOM 1331 O O . HIS A 1 170 ? 4.303 -8.242 0.661 1.00 87.75 170 HIS A O 1
ATOM 1337 N N . ARG A 1 171 ? 5.654 -8.921 2.330 1.00 91.00 171 ARG A N 1
ATOM 1338 C CA . ARG A 1 171 ? 6.928 -8.523 1.710 1.00 91.00 171 ARG A CA 1
ATOM 1339 C C . ARG A 1 171 ? 6.904 -7.122 1.103 1.00 91.00 171 ARG A C 1
ATOM 1341 O O . ARG A 1 171 ? 7.468 -6.872 0.040 1.00 91.00 171 ARG A O 1
ATOM 1348 N N . VAL A 1 172 ? 6.254 -6.181 1.785 1.00 91.19 172 VAL A N 1
ATOM 1349 C CA . VAL A 1 172 ? 6.028 -4.818 1.273 1.00 91.19 172 VAL A CA 1
ATOM 1350 C C . VAL A 1 172 ? 7.331 -4.114 0.897 1.00 91.19 172 VAL A C 1
ATOM 1352 O O . VAL A 1 172 ? 7.372 -3.379 -0.086 1.00 91.19 172 VAL A O 1
ATOM 1355 N N . VAL A 1 173 ? 8.413 -4.367 1.636 1.00 92.50 173 VAL A N 1
ATOM 1356 C CA . VAL A 1 173 ? 9.736 -3.793 1.342 1.00 92.50 173 VAL A CA 1
ATOM 1357 C C . VAL A 1 173 ? 10.261 -4.260 -0.015 1.00 92.50 173 VAL A C 1
ATOM 1359 O O . VAL A 1 173 ? 10.836 -3.463 -0.752 1.00 92.50 173 VAL A O 1
ATOM 1362 N N . ASP A 1 174 ? 10.030 -5.522 -0.373 1.00 93.50 174 ASP A N 1
ATOM 1363 C CA . ASP A 1 174 ? 10.448 -6.061 -1.666 1.00 93.50 174 ASP A CA 1
ATOM 1364 C C . ASP A 1 174 ? 9.605 -5.468 -2.804 1.00 93.50 174 ASP A C 1
ATOM 1366 O O . ASP A 1 174 ? 10.149 -5.115 -3.848 1.00 93.50 174 ASP A O 1
ATOM 1370 N N . HIS A 1 175 ? 8.305 -5.252 -2.577 1.00 92.69 175 HIS A N 1
ATOM 1371 C CA . HIS A 1 175 ? 7.432 -4.551 -3.523 1.00 92.69 175 HIS A CA 1
ATOM 1372 C C . HIS A 1 175 ? 7.846 -3.084 -3.733 1.00 92.69 175 HIS A C 1
ATOM 1374 O O . HIS A 1 175 ? 7.889 -2.612 -4.868 1.00 92.69 175 HIS A O 1
ATOM 1380 N N . LEU A 1 176 ? 8.207 -2.368 -2.662 1.00 92.00 176 LEU A N 1
ATOM 1381 C CA . LEU A 1 176 ? 8.741 -1.002 -2.747 1.00 92.00 176 LEU A CA 1
ATOM 1382 C C . LEU A 1 176 ? 10.077 -0.961 -3.494 1.00 92.00 176 LEU A C 1
ATOM 1384 O O . LEU A 1 176 ? 10.302 -0.065 -4.310 1.00 92.00 176 LEU A O 1
ATOM 1388 N N . ARG A 1 177 ? 10.954 -1.939 -3.243 1.00 93.94 177 ARG A N 1
ATOM 1389 C CA . ARG A 1 177 ? 12.222 -2.074 -3.963 1.00 93.94 177 ARG A CA 1
ATOM 1390 C C . ARG A 1 177 ? 11.977 -2.320 -5.454 1.00 93.94 177 ARG A C 1
ATOM 1392 O O . ARG A 1 177 ? 12.535 -1.593 -6.264 1.00 93.94 177 ARG A O 1
ATOM 1399 N N . ALA A 1 178 ? 11.067 -3.225 -5.809 1.00 93.25 178 ALA A N 1
ATOM 1400 C CA . ALA A 1 178 ? 10.687 -3.473 -7.198 1.00 93.25 178 ALA A CA 1
ATOM 1401 C C . ALA A 1 178 ? 10.095 -2.227 -7.883 1.00 93.25 178 ALA A C 1
ATOM 1403 O O . ALA A 1 178 ? 10.442 -1.922 -9.021 1.00 93.25 178 ALA A O 1
ATOM 1404 N N . ALA A 1 179 ? 9.251 -1.454 -7.190 1.00 92.19 179 ALA A N 1
ATOM 1405 C CA . ALA A 1 179 ? 8.748 -0.186 -7.718 1.00 92.19 179 ALA A CA 1
ATOM 1406 C C . ALA A 1 179 ? 9.892 0.811 -7.986 1.00 92.19 179 ALA A C 1
ATOM 1408 O O . ALA A 1 179 ? 9.922 1.451 -9.036 1.00 92.19 179 ALA A O 1
ATOM 1409 N N . LYS A 1 180 ? 10.875 0.906 -7.083 1.00 93.81 180 LYS A N 1
ATOM 1410 C CA . LYS A 1 180 ? 12.078 1.730 -7.284 1.00 93.81 180 LYS A CA 1
ATOM 1411 C C . LYS A 1 180 ? 12.910 1.243 -8.476 1.00 93.81 180 LYS A C 1
ATOM 1413 O O . LYS A 1 180 ? 13.362 2.043 -9.289 1.00 93.81 180 LYS A O 1
ATOM 1418 N N . ASP A 1 181 ? 13.130 -0.058 -8.580 1.00 93.88 181 ASP A N 1
ATOM 1419 C CA . ASP A 1 181 ? 14.045 -0.628 -9.563 1.00 93.88 181 ASP A CA 1
ATOM 1420 C C . ASP A 1 181 ? 13.454 -0.581 -10.983 1.00 93.88 181 ASP A C 1
ATOM 1422 O O . ASP A 1 181 ? 14.159 -0.177 -11.911 1.00 93.88 181 ASP A O 1
ATOM 1426 N N . TYR A 1 182 ? 12.150 -0.846 -11.144 1.00 93.81 182 TYR A N 1
ATOM 1427 C CA . TYR A 1 182 ? 11.488 -0.870 -12.456 1.00 93.81 182 TYR A CA 1
ATOM 1428 C C . TYR A 1 182 ? 10.770 0.436 -12.832 1.00 93.81 182 TYR A C 1
ATOM 1430 O O . TYR A 1 182 ? 10.956 0.926 -13.944 1.00 93.81 182 TYR A O 1
ATOM 1438 N N . LEU A 1 183 ? 9.962 1.035 -11.941 1.00 92.69 183 LEU A N 1
ATOM 1439 C CA . LEU A 1 183 ? 9.225 2.272 -12.267 1.00 92.69 183 LEU A CA 1
ATOM 1440 C C . LEU A 1 183 ? 10.104 3.523 -12.161 1.00 92.69 183 LEU A C 1
ATOM 1442 O O . LEU A 1 183 ? 9.919 4.471 -12.918 1.00 92.69 183 LEU A O 1
ATOM 1446 N N . LEU A 1 184 ? 11.066 3.547 -11.234 1.00 94.19 184 LEU A N 1
ATOM 1447 C CA . LEU A 1 184 ? 12.021 4.660 -11.124 1.00 94.19 184 LEU A CA 1
ATOM 1448 C C . LEU A 1 184 ? 13.336 4.392 -11.864 1.00 94.19 184 LEU A C 1
ATOM 1450 O O . LEU A 1 184 ? 14.273 5.177 -11.737 1.00 94.19 184 LEU A O 1
ATOM 1454 N N . MET A 1 185 ? 13.394 3.318 -12.661 1.00 94.19 185 MET A N 1
ATOM 1455 C CA . MET A 1 185 ? 14.541 2.973 -13.509 1.00 94.19 185 MET A CA 1
ATOM 1456 C C . MET A 1 185 ? 15.851 2.790 -12.729 1.00 94.19 185 MET A C 1
ATOM 1458 O O . MET A 1 185 ? 16.929 3.103 -13.233 1.00 94.19 185 MET A O 1
ATOM 1462 N N . GLY A 1 186 ? 15.767 2.295 -11.490 1.00 93.50 186 GLY A N 1
ATOM 1463 C CA . GLY A 1 186 ? 16.935 2.022 -10.654 1.00 93.50 186 GLY A CA 1
ATOM 1464 C C . GLY A 1 186 ? 17.805 0.868 -11.165 1.00 93.50 186 GLY A C 1
ATOM 1465 O O . GLY A 1 186 ? 19.012 0.872 -10.926 1.00 93.50 186 GLY A O 1
ATOM 1466 N N . GLN A 1 187 ? 17.219 -0.092 -11.886 1.00 92.94 187 GLN A N 1
ATOM 1467 C CA . GLN A 1 187 ? 17.928 -1.242 -12.453 1.00 92.94 187 GLN A CA 1
ATOM 1468 C C . GLN A 1 187 ? 18.308 -0.977 -13.914 1.00 92.94 187 GLN A C 1
ATOM 1470 O O . GLN A 1 187 ? 17.526 -1.181 -14.843 1.00 92.94 187 GLN A O 1
ATOM 1475 N N . GLY A 1 188 ? 19.521 -0.458 -14.107 1.00 92.88 188 GLY A N 1
ATOM 1476 C CA . GLY A 1 188 ? 19.965 0.074 -15.395 1.00 92.88 188 GLY A CA 1
ATOM 1477 C C . GLY A 1 188 ? 20.065 -0.959 -16.519 1.00 92.88 188 GLY A C 1
ATOM 1478 O O . GLY A 1 188 ? 19.684 -0.651 -17.641 1.00 92.88 188 GLY A O 1
ATOM 1479 N N . ASP A 1 189 ? 20.535 -2.174 -16.245 1.00 95.31 189 ASP A N 1
ATOM 1480 C CA . ASP A 1 189 ? 20.683 -3.241 -17.245 1.00 95.31 189 ASP A CA 1
ATOM 1481 C C . ASP A 1 189 ? 19.330 -3.714 -17.800 1.00 95.31 189 ASP A C 1
ATOM 1483 O O . ASP A 1 189 ? 19.176 -3.863 -19.012 1.00 95.31 189 ASP A O 1
ATOM 1487 N N . PHE A 1 190 ? 18.327 -3.867 -16.929 1.00 95.88 190 PHE A N 1
ATOM 1488 C CA . PHE A 1 190 ? 16.945 -4.120 -17.332 1.00 95.88 190 PHE A CA 1
ATOM 1489 C C . PHE A 1 190 ? 16.412 -2.989 -18.214 1.00 95.88 190 PHE A C 1
ATOM 1491 O O . PHE A 1 190 ? 15.867 -3.249 -19.285 1.00 95.88 190 PHE A O 1
ATOM 1498 N N . VAL A 1 191 ? 16.596 -1.732 -17.794 1.00 95.06 191 VAL A N 1
ATOM 1499 C CA . VAL A 1 191 ? 16.109 -0.567 -18.547 1.00 95.06 191 VAL A CA 1
ATOM 1500 C C . VAL A 1 191 ? 16.774 -0.480 -19.918 1.00 95.06 191 VAL A C 1
ATOM 1502 O O . VAL A 1 191 ? 16.075 -0.231 -20.893 1.00 95.06 191 VAL A O 1
ATOM 1505 N N . GLN A 1 192 ? 18.084 -0.723 -20.023 1.00 93.81 192 GLN A N 1
ATOM 1506 C CA . GLN A 1 192 ? 18.776 -0.748 -21.317 1.00 93.81 192 GLN A CA 1
ATOM 1507 C C . GLN A 1 192 ? 18.224 -1.858 -22.216 1.00 93.81 192 GLN A C 1
ATOM 1509 O O . GLN A 1 192 ? 17.784 -1.575 -23.327 1.00 93.81 192 GLN A O 1
ATOM 1514 N N . SER A 1 193 ? 18.126 -3.093 -21.707 1.00 95.56 193 SER A N 1
ATOM 1515 C CA . SER A 1 193 ? 17.578 -4.203 -22.492 1.00 95.56 193 SER A CA 1
ATOM 1516 C C . SER A 1 193 ? 16.125 -3.969 -22.911 1.00 95.56 193 SER A C 1
ATOM 1518 O O . SER A 1 193 ? 15.730 -4.395 -23.994 1.00 95.56 193 SER A O 1
ATOM 1520 N N . LEU A 1 194 ? 15.320 -3.319 -22.067 1.00 95.75 194 LEU A N 1
ATOM 1521 C CA . LEU A 1 194 ? 13.958 -2.935 -22.411 1.00 95.75 194 LEU A CA 1
ATOM 1522 C C . LEU A 1 194 ? 13.965 -1.887 -23.524 1.00 95.75 194 LEU A C 1
ATOM 1524 O O . LEU A 1 194 ? 13.255 -2.070 -24.507 1.00 95.75 194 LEU A O 1
ATOM 1528 N N . MET A 1 195 ? 14.765 -0.824 -23.384 1.00 94.88 195 MET A N 1
ATOM 1529 C CA . MET A 1 195 ? 14.876 0.252 -24.372 1.00 94.88 195 MET A CA 1
ATOM 1530 C C . MET A 1 195 ? 15.272 -0.291 -25.744 1.00 94.88 195 MET A C 1
ATOM 1532 O O . MET A 1 195 ? 14.579 0.012 -26.709 1.00 94.88 195 MET A O 1
ATOM 1536 N N . ASP A 1 196 ? 16.282 -1.156 -25.826 1.00 93.62 196 ASP A N 1
ATOM 1537 C CA . ASP A 1 196 ? 16.736 -1.756 -27.088 1.00 93.62 196 ASP A CA 1
ATOM 1538 C C . ASP A 1 196 ? 15.616 -2.528 -27.810 1.00 93.62 196 ASP A C 1
ATOM 1540 O O . ASP A 1 196 ? 15.494 -2.472 -29.035 1.00 93.62 196 ASP A O 1
ATOM 1544 N N . LEU A 1 197 ? 14.763 -3.224 -27.051 1.00 94.56 197 LEU A N 1
ATOM 1545 C CA . LEU A 1 197 ? 13.653 -4.009 -27.593 1.00 94.56 197 LEU A CA 1
ATOM 1546 C C . LEU A 1 197 ? 12.453 -3.142 -27.986 1.00 94.56 197 LEU A C 1
ATOM 1548 O O . LEU A 1 197 ? 11.845 -3.367 -29.033 1.00 94.56 197 LEU A O 1
ATOM 1552 N N . VAL A 1 198 ? 12.083 -2.164 -27.155 1.00 94.62 198 VAL A N 1
ATOM 1553 C CA . VAL A 1 198 ? 10.872 -1.358 -27.379 1.00 94.62 198 VAL A CA 1
ATOM 1554 C C . VAL A 1 198 ? 11.105 -0.180 -28.319 1.00 94.62 198 VAL A C 1
ATOM 1556 O O . VAL A 1 198 ? 10.139 0.322 -28.883 1.00 94.62 198 VAL A O 1
ATOM 1559 N N . PHE A 1 199 ? 12.347 0.269 -28.527 1.00 93.62 199 PHE A N 1
ATOM 1560 C CA . PHE A 1 199 ? 12.626 1.511 -29.255 1.00 93.62 199 PHE A CA 1
ATOM 1561 C C . PHE A 1 199 ? 12.046 1.525 -30.675 1.00 93.62 199 PHE A C 1
ATOM 1563 O O . PHE A 1 199 ? 11.401 2.495 -31.090 1.00 93.62 199 PHE A O 1
ATOM 1570 N N . VAL A 1 200 ? 12.244 0.432 -31.415 1.00 91.06 200 VAL A N 1
ATOM 1571 C CA . VAL A 1 200 ? 11.753 0.292 -32.794 1.00 91.06 200 VAL A CA 1
ATOM 1572 C C . VAL A 1 200 ? 10.230 0.196 -32.819 1.00 91.06 200 VAL A C 1
ATOM 1574 O O . VAL A 1 200 ? 9.584 0.847 -33.639 1.00 91.06 200 VAL A O 1
ATOM 1577 N N . GLU A 1 201 ? 9.652 -0.574 -31.898 1.00 93.06 201 GLU A N 1
ATOM 1578 C CA . GLU A 1 201 ? 8.210 -0.802 -31.845 1.00 93.06 201 GLU A CA 1
ATOM 1579 C C . GLU A 1 201 ? 7.449 0.467 -31.453 1.00 93.06 201 GLU A C 1
ATOM 1581 O O . GLU A 1 201 ? 6.461 0.830 -32.085 1.00 93.06 201 GLU A O 1
ATOM 1586 N N . LEU A 1 202 ? 7.955 1.204 -30.462 1.00 93.94 202 LEU A N 1
ATOM 1587 C CA . LEU A 1 202 ? 7.337 2.437 -29.984 1.00 93.94 202 LEU A CA 1
ATOM 1588 C C . LEU A 1 202 ? 7.495 3.609 -30.946 1.00 93.94 202 LEU A C 1
ATOM 1590 O O . LEU A 1 202 ? 6.811 4.610 -30.769 1.00 93.94 202 LEU A O 1
ATOM 1594 N N . SER A 1 203 ? 8.364 3.505 -31.951 1.00 92.56 203 SER A N 1
ATOM 1595 C CA . SER A 1 203 ? 8.507 4.520 -33.001 1.00 92.56 203 SER A CA 1
ATOM 1596 C C . SER A 1 203 ? 7.444 4.400 -34.101 1.00 92.56 203 SER A C 1
ATOM 1598 O O . SER A 1 203 ? 7.360 5.275 -34.962 1.00 92.56 203 SER A O 1
ATOM 1600 N N . ARG A 1 204 ? 6.620 3.344 -34.073 1.00 92.88 204 ARG A N 1
ATOM 1601 C CA . ARG A 1 204 ? 5.468 3.161 -34.967 1.00 92.88 204 ARG A CA 1
ATOM 1602 C C . ARG A 1 204 ? 4.246 3.964 -34.487 1.00 92.88 204 ARG A C 1
ATOM 1604 O O . ARG A 1 204 ? 4.193 4.351 -33.313 1.00 92.88 204 ARG A O 1
ATOM 1611 N N . PRO A 1 205 ? 3.256 4.220 -35.365 1.00 92.88 205 PRO A N 1
ATOM 1612 C CA . PRO A 1 205 ? 1.992 4.839 -34.967 1.00 92.88 205 PRO A CA 1
ATOM 1613 C C . PRO A 1 205 ? 1.307 4.049 -33.846 1.00 92.88 205 PRO A C 1
ATOM 1615 O O . PRO A 1 205 ? 1.313 2.819 -33.861 1.00 92.88 205 PRO A O 1
ATOM 1618 N N . ALA A 1 206 ? 0.674 4.741 -32.894 1.00 91.31 206 ALA A N 1
ATOM 1619 C CA . ALA A 1 206 ? 0.037 4.099 -31.741 1.00 91.31 206 ALA A CA 1
ATOM 1620 C C . ALA A 1 206 ? -1.060 3.086 -32.125 1.00 91.31 206 ALA A C 1
ATOM 1622 O O . ALA A 1 206 ? -1.299 2.137 -31.381 1.00 91.31 206 ALA A O 1
ATOM 1623 N N . ALA A 1 207 ? -1.694 3.262 -33.289 1.00 88.69 207 ALA A N 1
ATOM 1624 C CA . ALA A 1 207 ? -2.743 2.378 -33.799 1.00 88.69 207 ALA A CA 1
ATOM 1625 C C . ALA A 1 207 ? -2.253 0.954 -34.123 1.00 88.69 207 ALA A C 1
ATOM 1627 O O . ALA A 1 207 ? -3.023 0.004 -33.997 1.00 88.69 207 ALA A O 1
ATOM 1628 N N . ASP A 1 208 ? -0.980 0.801 -34.499 1.00 89.50 208 ASP A N 1
ATOM 1629 C CA . ASP A 1 208 ? -0.416 -0.482 -34.936 1.00 89.50 208 ASP A CA 1
ATOM 1630 C C . ASP A 1 208 ? 0.182 -1.290 -33.770 1.00 89.50 208 ASP A C 1
ATOM 1632 O O . ASP A 1 208 ? 0.599 -2.439 -33.937 1.00 89.50 208 ASP A O 1
ATOM 1636 N N . ILE A 1 209 ? 0.237 -0.702 -32.572 1.00 91.25 209 ILE A N 1
ATOM 1637 C CA . ILE A 1 209 ? 0.957 -1.265 -31.432 1.00 91.25 209 ILE A CA 1
ATOM 1638 C C . ILE A 1 209 ? 0.044 -2.166 -30.608 1.00 91.25 209 ILE A C 1
ATOM 1640 O O . ILE A 1 209 ? -0.950 -1.745 -30.015 1.00 91.25 209 ILE A O 1
ATOM 1644 N N . SER A 1 210 ? 0.440 -3.432 -30.494 1.00 91.75 210 SER A N 1
ATOM 1645 C CA . SER A 1 210 ? -0.266 -4.420 -29.682 1.00 91.75 210 SER A CA 1
ATOM 1646 C C . SER A 1 210 ? 0.294 -4.507 -28.262 1.00 91.75 210 SER A C 1
ATOM 1648 O O . SER A 1 210 ? 1.485 -4.755 -28.053 1.00 91.75 210 SER A O 1
ATOM 1650 N N . ARG A 1 211 ? -0.593 -4.429 -27.258 1.00 93.25 211 ARG A N 1
ATOM 1651 C CA . ARG A 1 211 ? -0.248 -4.675 -25.843 1.00 93.25 211 ARG A CA 1
ATOM 1652 C C . ARG A 1 211 ? 0.409 -6.044 -25.638 1.00 93.25 211 ARG A C 1
ATOM 1654 O O . ARG A 1 211 ? 1.340 -6.159 -24.843 1.00 93.25 211 ARG A O 1
ATOM 1661 N N . HIS A 1 212 ? -0.065 -7.076 -26.337 1.00 94.31 212 HIS A N 1
ATOM 1662 C CA . HIS A 1 212 ? 0.471 -8.434 -26.207 1.00 94.31 212 HIS A CA 1
ATOM 1663 C C . HIS A 1 212 ? 1.914 -8.521 -26.699 1.00 94.31 212 HIS A C 1
ATOM 1665 O O . HIS A 1 212 ? 2.749 -9.140 -26.043 1.00 94.31 212 HIS A O 1
ATOM 1671 N N . HIS A 1 213 ? 2.217 -7.854 -27.814 1.00 94.62 213 HIS A N 1
ATOM 1672 C CA . HIS A 1 213 ? 3.574 -7.810 -28.340 1.00 94.62 213 HIS A CA 1
ATOM 1673 C C . HIS A 1 213 ? 4.522 -7.093 -27.372 1.00 94.62 213 HIS A C 1
ATOM 1675 O O . HIS A 1 213 ? 5.549 -7.652 -27.000 1.00 94.62 213 HIS A O 1
ATOM 1681 N N . LEU A 1 214 ? 4.129 -5.924 -26.857 1.00 94.75 214 LEU A N 1
ATOM 1682 C CA . LEU A 1 214 ? 4.921 -5.198 -25.858 1.00 94.75 214 LEU A CA 1
ATOM 1683 C C . LEU A 1 214 ? 5.118 -5.986 -24.558 1.00 94.75 214 LEU A C 1
ATOM 1685 O O . LEU A 1 214 ? 6.181 -5.912 -23.951 1.00 94.75 214 LEU A O 1
ATOM 1689 N N . THR A 1 215 ? 4.118 -6.763 -24.140 1.00 95.19 215 THR A N 1
ATOM 1690 C CA . THR A 1 215 ? 4.247 -7.656 -22.977 1.00 95.19 215 THR A CA 1
ATOM 1691 C C . THR A 1 215 ? 5.285 -8.747 -23.250 1.00 95.19 215 THR A C 1
ATOM 1693 O O . THR A 1 215 ? 6.151 -8.989 -22.419 1.00 95.19 215 THR A O 1
ATOM 1696 N N . SER A 1 216 ? 5.286 -9.332 -24.453 1.00 96.06 216 SER A N 1
ATOM 1697 C CA . SER A 1 216 ? 6.325 -10.285 -24.860 1.00 96.06 216 SER A CA 1
ATOM 1698 C C . SER A 1 216 ? 7.723 -9.658 -24.912 1.00 96.06 216 SER A C 1
ATOM 1700 O O . SER A 1 216 ? 8.699 -10.355 -24.629 1.00 96.06 216 SER A O 1
ATOM 1702 N N . LEU A 1 217 ? 7.845 -8.384 -25.302 1.00 95.88 217 LEU A N 1
ATOM 1703 C CA . LEU A 1 217 ? 9.122 -7.663 -25.281 1.00 95.88 217 LEU A CA 1
ATOM 1704 C C . LEU A 1 217 ? 9.585 -7.402 -23.846 1.00 95.88 217 LEU A C 1
ATOM 1706 O O . LEU A 1 217 ? 10.754 -7.629 -23.543 1.00 95.88 217 LEU A O 1
ATOM 1710 N N . LEU A 1 218 ? 8.670 -7.008 -22.956 1.00 95.69 218 LEU A N 1
ATOM 1711 C CA . LEU A 1 218 ? 8.942 -6.858 -21.526 1.00 95.69 218 LEU A CA 1
ATOM 1712 C C . LEU A 1 218 ? 9.446 -8.173 -20.916 1.00 95.69 218 LEU A C 1
ATOM 1714 O O . LEU A 1 218 ? 10.481 -8.184 -20.257 1.00 95.69 218 LEU A O 1
ATOM 1718 N N . ASP A 1 219 ? 8.773 -9.290 -21.192 1.00 95.00 219 ASP A N 1
ATOM 1719 C CA . ASP A 1 219 ? 9.191 -10.609 -20.709 1.00 95.00 219 ASP A CA 1
ATOM 1720 C C . ASP A 1 219 ? 10.574 -11.010 -21.242 1.00 95.00 219 ASP A C 1
ATOM 1722 O O . ASP A 1 219 ? 11.366 -11.639 -20.537 1.00 95.00 219 ASP A O 1
ATOM 1726 N N . SER A 1 220 ? 10.885 -10.654 -22.491 1.00 95.88 220 SER A N 1
ATOM 1727 C CA . SER A 1 220 ? 12.217 -10.872 -23.060 1.00 95.88 220 SER A CA 1
ATOM 1728 C C . SER A 1 220 ? 13.274 -10.012 -22.371 1.00 95.88 220 SER A C 1
ATOM 1730 O O . SER A 1 220 ? 14.311 -10.564 -22.019 1.00 95.88 220 SER A O 1
ATOM 1732 N N . ALA A 1 221 ? 12.987 -8.735 -22.092 1.00 95.75 221 ALA A N 1
ATOM 1733 C CA . ALA A 1 221 ? 13.876 -7.832 -21.354 1.00 95.75 221 ALA A CA 1
ATOM 1734 C C . ALA A 1 221 ? 14.160 -8.326 -19.925 1.00 95.75 221 ALA A C 1
ATOM 1736 O O . ALA A 1 221 ? 15.282 -8.228 -19.425 1.00 95.75 221 ALA A O 1
ATOM 1737 N N . ILE A 1 222 ? 13.148 -8.892 -19.260 1.00 95.38 222 ILE A N 1
ATOM 1738 C CA . ILE A 1 222 ? 13.303 -9.503 -17.935 1.00 95.38 222 ILE A CA 1
ATOM 1739 C C . ILE A 1 222 ? 14.266 -10.693 -18.017 1.00 95.38 222 ILE A C 1
ATOM 1741 O O . ILE A 1 222 ? 15.178 -10.803 -17.203 1.00 95.38 222 ILE A O 1
ATOM 1745 N N . ARG A 1 223 ? 14.100 -11.571 -19.017 1.00 94.62 223 ARG A N 1
ATOM 1746 C CA . ARG A 1 223 ? 14.950 -12.761 -19.195 1.00 94.62 223 ARG A CA 1
ATOM 1747 C C . ARG A 1 223 ? 16.391 -12.435 -19.591 1.00 94.62 223 ARG A C 1
ATOM 1749 O O . ARG A 1 223 ? 17.295 -13.175 -19.217 1.00 94.62 223 ARG A O 1
ATOM 1756 N N . SER A 1 224 ? 16.612 -11.374 -20.362 1.00 94.94 224 SER A N 1
ATOM 1757 C CA . SER A 1 224 ? 17.947 -10.968 -20.822 1.00 94.94 224 SER A CA 1
ATOM 1758 C C . SER A 1 224 ? 18.735 -10.140 -19.804 1.00 94.94 224 SER A C 1
ATOM 1760 O O . SER A 1 224 ? 19.917 -9.893 -20.031 1.00 94.94 224 SER A O 1
ATOM 1762 N N . SER A 1 225 ? 18.126 -9.725 -18.690 1.00 95.06 225 SER A N 1
ATOM 1763 C CA . SER A 1 225 ? 18.754 -8.878 -17.666 1.00 95.06 225 SER A CA 1
ATOM 1764 C C . SER A 1 225 ? 18.904 -9.592 -16.319 1.00 95.06 225 SER A C 1
ATOM 1766 O O . SER A 1 225 ? 18.515 -10.752 -16.147 1.00 95.06 225 SER A O 1
ATOM 1768 N N . THR A 1 226 ? 19.484 -8.903 -15.334 1.00 93.44 226 THR A N 1
ATOM 1769 C CA . THR A 1 226 ? 19.557 -9.391 -13.948 1.00 93.44 226 THR A CA 1
ATOM 1770 C C . THR A 1 226 ? 18.185 -9.496 -13.278 1.00 93.44 226 THR A C 1
ATOM 1772 O O . THR A 1 226 ? 18.056 -10.232 -12.300 1.00 93.44 226 THR A O 1
ATOM 1775 N N . ALA A 1 227 ? 17.144 -8.873 -13.849 1.00 91.88 227 ALA A N 1
ATOM 1776 C CA . ALA A 1 227 ? 15.774 -8.932 -13.342 1.00 91.88 227 ALA A CA 1
ATOM 1777 C C . ALA A 1 227 ? 15.195 -10.358 -13.293 1.00 91.88 227 ALA A C 1
ATOM 1779 O O . ALA A 1 227 ? 14.281 -10.636 -12.520 1.00 91.88 227 ALA A O 1
ATOM 1780 N N . GLN A 1 228 ? 15.747 -11.300 -14.066 1.00 91.19 228 GLN A N 1
ATOM 1781 C CA . GLN A 1 228 ? 15.351 -12.711 -14.001 1.00 91.19 228 GLN A CA 1
ATOM 1782 C C . GLN A 1 228 ? 15.580 -13.356 -12.621 1.00 91.19 228 GLN A C 1
ATOM 1784 O O . GLN A 1 228 ? 14.893 -14.319 -12.278 1.00 91.19 228 GLN A O 1
ATOM 1789 N N . TYR A 1 229 ? 16.543 -12.845 -11.845 1.00 91.56 229 TYR A N 1
ATOM 1790 C CA . TYR A 1 229 ? 16.890 -13.358 -10.516 1.00 91.56 229 TYR A CA 1
ATOM 1791 C C . TYR A 1 229 ? 16.090 -12.688 -9.396 1.00 91.56 229 TYR A C 1
ATOM 1793 O O . TYR A 1 229 ? 16.183 -13.108 -8.239 1.00 91.56 229 TYR A O 1
ATOM 1801 N N . ASP A 1 230 ? 15.297 -11.668 -9.729 1.00 91.75 230 ASP A N 1
ATOM 1802 C CA . ASP A 1 230 ? 14.442 -10.999 -8.767 1.00 91.75 230 ASP A CA 1
ATOM 1803 C C . ASP A 1 230 ? 13.253 -11.876 -8.367 1.00 91.75 230 ASP A C 1
ATOM 1805 O O . ASP A 1 230 ? 12.907 -12.903 -8.961 1.00 91.75 230 ASP A O 1
ATOM 1809 N N . LEU A 1 231 ? 12.606 -11.464 -7.283 1.00 90.25 231 LEU A N 1
ATOM 1810 C CA . LEU A 1 231 ? 11.503 -12.201 -6.696 1.00 90.25 231 LEU A CA 1
ATOM 1811 C C . LEU A 1 231 ? 10.329 -12.269 -7.672 1.00 90.25 231 LEU A C 1
ATOM 1813 O O . LEU A 1 231 ? 9.690 -11.259 -7.961 1.00 90.25 231 LEU A O 1
ATOM 1817 N N . GLN A 1 232 ? 9.982 -13.485 -8.090 1.00 90.00 232 GLN A N 1
ATOM 1818 C CA . GLN A 1 232 ? 8.896 -13.748 -9.038 1.00 90.00 232 GLN A CA 1
ATOM 1819 C C . GLN A 1 232 ? 7.572 -13.042 -8.696 1.00 90.00 232 GLN A C 1
ATOM 1821 O O . GLN A 1 232 ? 6.998 -12.427 -9.594 1.00 90.00 232 GLN A O 1
ATOM 1826 N N . PRO A 1 233 ? 7.099 -12.999 -7.430 1.00 87.81 233 PRO A N 1
ATOM 1827 C CA . PRO A 1 233 ? 5.884 -12.255 -7.099 1.00 87.81 233 PRO A CA 1
ATOM 1828 C C . PRO A 1 233 ? 5.981 -10.755 -7.410 1.00 87.81 233 PRO A C 1
ATOM 1830 O O . PRO A 1 233 ? 4.965 -10.117 -7.674 1.00 87.81 233 PRO A O 1
ATOM 1833 N N . CYS A 1 234 ? 7.177 -10.168 -7.356 1.00 89.62 234 CYS A N 1
ATOM 1834 C CA . CYS A 1 234 ? 7.386 -8.762 -7.678 1.00 89.62 234 CYS A CA 1
ATOM 1835 C C . CYS A 1 234 ? 7.435 -8.542 -9.191 1.00 89.62 234 CYS A C 1
ATOM 1837 O O . CYS A 1 234 ? 6.753 -7.651 -9.687 1.00 89.62 234 CYS A O 1
ATOM 1839 N N . VAL A 1 235 ? 8.177 -9.378 -9.917 1.00 91.31 235 VAL A N 1
ATOM 1840 C CA . VAL A 1 235 ? 8.335 -9.272 -11.376 1.00 91.31 235 VAL A CA 1
ATOM 1841 C C . VAL A 1 235 ? 7.010 -9.518 -12.102 1.00 91.31 235 VAL A C 1
ATOM 1843 O O . VAL A 1 235 ? 6.637 -8.754 -12.983 1.00 91.31 235 VAL A O 1
ATOM 1846 N N . GLN A 1 236 ? 6.227 -10.510 -11.669 1.00 90.88 236 GLN A N 1
ATOM 1847 C CA . GLN A 1 236 ? 4.915 -10.835 -12.254 1.00 90.88 236 GLN A CA 1
ATOM 1848 C C . GLN A 1 236 ? 3.864 -9.724 -12.092 1.00 90.88 236 GLN A C 1
ATOM 1850 O O . GLN A 1 236 ? 2.813 -9.759 -12.733 1.00 90.88 236 GLN A O 1
ATOM 1855 N N . ARG A 1 237 ? 4.110 -8.750 -11.208 1.00 92.06 237 ARG A N 1
ATOM 1856 C CA . ARG A 1 237 ? 3.241 -7.578 -11.035 1.00 92.06 237 ARG A CA 1
ATOM 1857 C C . ARG A 1 237 ? 3.567 -6.453 -12.009 1.00 92.06 237 ARG A C 1
ATOM 1859 O O . ARG A 1 237 ? 2.761 -5.531 -12.110 1.00 92.06 237 ARG A O 1
ATOM 1866 N N . LEU A 1 238 ? 4.695 -6.525 -12.710 1.00 93.38 238 LEU A N 1
ATOM 1867 C CA . LEU A 1 238 ? 5.076 -5.563 -13.731 1.00 93.38 238 LEU A CA 1
ATOM 1868 C C . LEU A 1 238 ? 4.252 -5.790 -14.999 1.00 93.38 238 LEU A C 1
ATOM 1870 O O . LEU A 1 238 ? 4.156 -6.912 -15.491 1.00 93.38 238 LEU A O 1
ATOM 1874 N N . GLN A 1 239 ? 3.628 -4.737 -15.521 1.00 92.69 239 GLN A N 1
ATOM 1875 C CA . GLN A 1 239 ? 2.715 -4.849 -16.656 1.00 92.69 239 GLN A CA 1
ATOM 1876 C C . GLN A 1 239 ? 2.913 -3.716 -17.641 1.00 92.69 239 GLN A C 1
ATOM 1878 O O . GLN A 1 239 ? 3.161 -2.573 -17.262 1.00 92.69 239 GLN A O 1
ATOM 1883 N N . VAL A 1 240 ? 2.682 -4.020 -18.914 1.00 94.56 240 VAL A N 1
ATOM 1884 C CA . VAL A 1 240 ? 2.506 -2.984 -19.926 1.00 94.56 240 VAL A CA 1
ATOM 1885 C C . VAL A 1 240 ? 1.063 -2.489 -19.903 1.00 94.56 240 VAL A C 1
ATOM 1887 O O . VAL A 1 240 ? 0.109 -3.276 -20.011 1.00 94.56 240 VAL A O 1
ATOM 1890 N N . ARG A 1 241 ? 0.915 -1.167 -19.818 1.00 92.50 241 ARG A N 1
ATOM 1891 C CA . ARG A 1 241 ? -0.346 -0.440 -19.941 1.00 92.50 241 ARG A CA 1
ATOM 1892 C C . ARG A 1 241 ? -0.247 0.556 -21.094 1.00 92.50 241 ARG A C 1
ATOM 1894 O O . ARG A 1 241 ? 0.727 1.295 -21.216 1.00 92.50 241 ARG A O 1
ATOM 1901 N N . LEU A 1 242 ? -1.272 0.569 -21.940 1.00 91.81 242 LEU A N 1
ATOM 1902 C CA . LEU A 1 242 ? -1.409 1.545 -23.016 1.00 91.81 242 LEU A CA 1
ATOM 1903 C C . LEU A 1 242 ? -2.444 2.586 -22.599 1.00 91.81 242 LEU A C 1
ATOM 1905 O O . LEU A 1 242 ? -3.542 2.230 -22.166 1.00 91.81 242 LEU A O 1
ATOM 1909 N N . LEU A 1 243 ? -2.066 3.859 -22.676 1.00 89.31 243 LEU A N 1
ATOM 1910 C CA . LEU A 1 243 ? -2.977 4.981 -22.481 1.00 89.31 243 LEU A CA 1
ATOM 1911 C C . LEU A 1 243 ? -3.879 5.147 -23.713 1.00 89.31 243 LEU A C 1
ATOM 1913 O O . LEU A 1 243 ? -3.610 4.585 -24.774 1.00 89.31 243 LEU A O 1
ATOM 1917 N N . GLN A 1 244 ? -4.962 5.912 -23.566 1.00 85.94 244 GLN A N 1
ATOM 1918 C CA . GLN A 1 244 ? -5.842 6.235 -24.689 1.00 85.94 244 GLN A CA 1
ATOM 1919 C C . GLN A 1 244 ? -5.049 6.965 -25.780 1.00 85.94 244 GLN A C 1
ATOM 1921 O O . GLN A 1 244 ? -4.397 7.968 -25.496 1.00 85.94 244 GLN A O 1
ATOM 1926 N N . SER A 1 245 ? -5.103 6.435 -27.003 1.00 84.81 245 SER A N 1
ATOM 1927 C CA . SER A 1 245 ? -4.373 6.941 -28.163 1.00 84.81 245 SER A CA 1
ATOM 1928 C C . SER A 1 245 ? -5.224 7.901 -28.988 1.00 84.81 245 SER A C 1
ATOM 1930 O O . SER A 1 245 ? -6.363 7.581 -29.341 1.00 84.81 245 SER A O 1
ATOM 1932 N N . SER A 1 246 ? -4.640 9.022 -29.383 1.00 87.06 246 SER A N 1
ATOM 1933 C CA . SER A 1 246 ? -5.134 9.889 -30.453 1.00 87.06 246 SER A CA 1
ATOM 1934 C C . SER A 1 246 ? -4.561 9.426 -31.804 1.00 87.06 246 SER A C 1
ATOM 1936 O O . SER A 1 246 ? -3.496 8.812 -31.841 1.00 87.06 246 SER A O 1
ATOM 1938 N N . PRO A 1 247 ? -5.211 9.722 -32.945 1.00 78.81 247 PRO A N 1
ATOM 1939 C CA . PRO A 1 247 ? -4.761 9.246 -34.260 1.00 78.81 247 PRO A CA 1
ATOM 1940 C C . PRO A 1 247 ? -3.398 9.799 -34.716 1.00 78.81 247 PRO A C 1
ATOM 1942 O O . PRO A 1 247 ? -2.810 9.252 -35.643 1.00 78.81 247 PRO A O 1
ATOM 1945 N N . ALA A 1 248 ? -2.895 10.865 -34.086 1.00 86.12 248 ALA A N 1
ATOM 1946 C CA . ALA A 1 248 ? -1.569 11.428 -34.351 1.00 86.12 248 ALA A CA 1
ATOM 1947 C C . ALA A 1 248 ? -0.481 10.916 -33.385 1.00 86.12 248 ALA A C 1
ATOM 1949 O O . ALA A 1 248 ? 0.681 11.293 -33.535 1.00 86.12 248 ALA A O 1
ATOM 1950 N N . ASP A 1 249 ? -0.846 10.089 -32.400 1.00 91.25 249 ASP A N 1
ATOM 1951 C CA . ASP A 1 249 ? 0.075 9.659 -31.352 1.00 91.25 249 ASP A CA 1
ATOM 1952 C C . ASP A 1 249 ? 1.000 8.543 -31.847 1.00 91.25 249 ASP A C 1
ATOM 1954 O O . ASP A 1 249 ? 0.620 7.655 -32.622 1.00 91.25 249 ASP A O 1
ATOM 1958 N N . VAL A 1 250 ? 2.232 8.566 -31.349 1.00 91.81 250 VAL A N 1
ATOM 1959 C CA . VAL A 1 250 ? 3.237 7.530 -31.592 1.00 91.81 250 VAL A CA 1
ATOM 1960 C C . VAL A 1 250 ? 3.276 6.604 -30.371 1.00 91.81 250 VAL A C 1
ATOM 1962 O O . VAL A 1 250 ? 2.855 6.982 -29.275 1.00 91.81 250 VAL A O 1
ATOM 1965 N N . GLY A 1 251 ? 3.795 5.383 -30.510 1.00 90.75 251 GLY A N 1
ATOM 1966 C CA . GLY A 1 251 ? 3.913 4.432 -29.397 1.00 90.75 251 GLY A CA 1
ATOM 1967 C C . GLY A 1 251 ? 4.524 4.994 -28.115 1.00 90.75 251 GLY A C 1
ATOM 1968 O O . GLY A 1 251 ? 4.074 4.675 -27.014 1.00 90.75 251 GLY A O 1
ATOM 1969 N N . TRP A 1 252 ? 5.505 5.884 -28.252 1.00 92.25 252 TRP A N 1
ATOM 1970 C CA . TRP A 1 252 ? 6.145 6.589 -27.140 1.00 92.25 252 TRP A CA 1
ATOM 1971 C C . TRP A 1 252 ? 5.192 7.416 -26.264 1.00 92.25 252 TRP A C 1
ATOM 1973 O O . TRP A 1 252 ? 5.498 7.634 -25.091 1.00 92.25 252 TRP A O 1
ATOM 1983 N N . ASP A 1 253 ? 4.068 7.885 -26.807 1.00 90.62 253 ASP A N 1
ATOM 1984 C CA . ASP A 1 253 ? 3.115 8.736 -26.087 1.00 90.62 253 ASP A CA 1
ATOM 1985 C C . ASP A 1 253 ? 2.108 7.917 -25.269 1.00 90.62 253 ASP A C 1
ATOM 1987 O O . ASP A 1 253 ? 1.639 8.365 -24.214 1.00 90.62 253 ASP A O 1
ATOM 1991 N N . VAL A 1 254 ? 1.824 6.696 -25.733 1.00 92.12 254 VAL A N 1
ATOM 1992 C CA . VAL A 1 254 ? 0.813 5.794 -25.166 1.00 92.12 254 VAL A CA 1
ATOM 1993 C C . VAL A 1 254 ? 1.399 4.730 -24.239 1.00 92.12 254 VAL A C 1
ATOM 1995 O O . VAL A 1 254 ? 0.693 4.232 -23.362 1.00 92.12 254 VAL A O 1
ATOM 1998 N N . PHE A 1 255 ? 2.675 4.376 -24.402 1.00 94.44 255 PHE A N 1
ATOM 1999 C CA . PHE A 1 255 ? 3.331 3.335 -23.615 1.00 94.44 255 PHE A CA 1
ATOM 2000 C C . PHE A 1 255 ? 3.561 3.753 -22.162 1.00 94.44 255 PHE A C 1
ATOM 2002 O O . PHE A 1 255 ? 4.173 4.784 -21.877 1.00 94.44 255 PHE A O 1
ATOM 2009 N N . THR A 1 256 ? 3.136 2.901 -21.228 1.00 93.62 256 THR A N 1
ATOM 2010 C CA . THR A 1 256 ? 3.458 3.034 -19.806 1.00 93.62 256 THR A CA 1
ATOM 2011 C C . THR A 1 256 ? 3.735 1.675 -19.164 1.00 93.62 256 THR A C 1
ATOM 2013 O O . THR A 1 256 ? 3.123 0.662 -19.513 1.00 93.62 256 THR A O 1
ATOM 2016 N N . LEU A 1 257 ? 4.669 1.663 -18.213 1.00 93.50 257 LEU A N 1
ATOM 2017 C CA . LEU A 1 257 ? 4.926 0.527 -17.335 1.00 93.50 257 LEU A CA 1
ATOM 2018 C C . LEU A 1 257 ? 4.139 0.746 -16.043 1.00 93.50 257 LEU A C 1
ATOM 2020 O O . LEU A 1 257 ? 4.194 1.830 -15.462 1.00 93.50 257 LEU A O 1
ATOM 2024 N N . ASP A 1 258 ? 3.403 -0.268 -15.610 1.00 91.81 258 ASP A N 1
ATOM 2025 C CA . ASP A 1 258 ? 2.590 -0.220 -14.400 1.00 91.81 258 ASP A CA 1
ATOM 2026 C C . ASP A 1 258 ? 2.985 -1.349 -13.448 1.00 91.81 258 ASP A C 1
ATOM 2028 O O . ASP A 1 258 ? 3.395 -2.432 -13.873 1.00 91.81 258 ASP A O 1
ATOM 2032 N N . TYR A 1 259 ? 2.850 -1.092 -12.151 1.00 92.81 259 TYR A N 1
ATOM 2033 C CA . TYR A 1 259 ? 3.097 -2.070 -11.102 1.00 92.81 259 TYR A CA 1
ATOM 2034 C C . TYR A 1 259 ? 1.778 -2.385 -10.407 1.00 92.81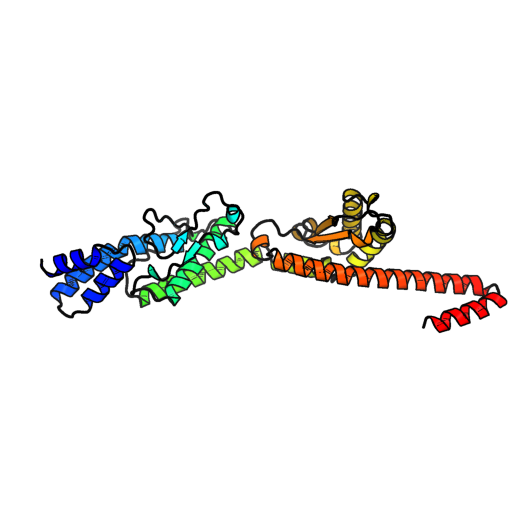 259 TYR A C 1
ATOM 2036 O O . TYR A 1 259 ? 1.234 -1.549 -9.685 1.00 92.81 259 TYR A O 1
ATOM 2044 N N . ARG A 1 260 ? 1.234 -3.586 -10.631 1.00 90.19 260 ARG A N 1
ATOM 2045 C CA . ARG A 1 260 ? -0.093 -3.939 -10.115 1.00 90.19 260 ARG A CA 1
ATOM 2046 C C . ARG A 1 260 ? -0.079 -4.058 -8.595 1.00 90.19 260 ARG A C 1
ATOM 2048 O O . ARG A 1 260 ? 0.457 -5.016 -8.036 1.00 90.19 260 ARG A O 1
ATOM 2055 N N . THR A 1 261 ? -0.758 -3.113 -7.953 1.00 86.38 261 THR A N 1
ATOM 2056 C CA . THR A 1 261 ? -1.009 -3.070 -6.506 1.00 86.38 261 THR A CA 1
ATOM 2057 C C . THR A 1 261 ? -2.494 -3.114 -6.159 1.00 86.38 261 THR A C 1
ATOM 2059 O O . THR A 1 261 ? -2.843 -2.857 -5.017 1.00 86.38 261 THR A O 1
ATOM 2062 N N . ASP A 1 262 ? -3.377 -3.434 -7.110 1.00 79.62 262 ASP A N 1
ATOM 2063 C CA . ASP A 1 262 ? -4.832 -3.433 -6.876 1.00 79.62 262 ASP A CA 1
ATOM 2064 C C . ASP A 1 262 ? -5.274 -4.524 -5.883 1.00 79.62 262 ASP A C 1
ATOM 2066 O O . ASP A 1 262 ? -6.287 -4.392 -5.194 1.00 79.62 262 ASP A O 1
ATOM 2070 N N . ASP A 1 263 ? -4.468 -5.577 -5.761 1.00 81.69 263 ASP A N 1
ATOM 2071 C CA . ASP A 1 263 ? -4.697 -6.680 -4.839 1.00 81.69 263 ASP A CA 1
ATOM 2072 C C . ASP A 1 263 ? -4.425 -6.238 -3.386 1.00 81.69 263 ASP A C 1
ATOM 2074 O O . ASP A 1 263 ? -3.366 -5.693 -3.054 1.00 81.69 263 ASP A O 1
ATOM 2078 N N . ALA A 1 264 ? -5.370 -6.502 -2.483 1.00 77.31 264 ALA A N 1
ATOM 2079 C CA . ALA A 1 264 ? -5.170 -6.251 -1.059 1.00 77.31 264 ALA A CA 1
ATOM 2080 C C . ALA A 1 264 ? -4.150 -7.251 -0.460 1.00 77.31 264 ALA A C 1
ATOM 2082 O O . ALA A 1 264 ? -4.142 -8.418 -0.858 1.00 77.31 264 ALA A O 1
ATOM 2083 N N . PRO A 1 265 ? -3.294 -6.838 0.499 1.00 80.06 265 PRO A N 1
ATOM 2084 C CA . PRO A 1 265 ? -3.291 -5.554 1.208 1.00 80.06 265 PRO A CA 1
ATOM 2085 C C . PRO A 1 265 ? -2.436 -4.457 0.554 1.00 80.06 265 PRO A C 1
ATOM 2087 O O . PRO A 1 265 ? -2.352 -3.362 1.105 1.00 80.06 265 PRO A O 1
ATOM 2090 N N . LEU A 1 266 ? -1.788 -4.710 -0.588 1.00 83.56 266 LEU A N 1
ATOM 2091 C CA . LEU A 1 266 ? -0.928 -3.710 -1.233 1.00 83.56 266 LEU A CA 1
ATOM 2092 C C . LEU A 1 266 ? -1.723 -2.484 -1.689 1.00 83.56 266 LEU A C 1
ATOM 2094 O O . LEU A 1 266 ? -1.213 -1.374 -1.577 1.00 83.56 266 LEU A O 1
ATOM 2098 N N . SER A 1 267 ? -2.981 -2.650 -2.095 1.00 84.00 267 SER A N 1
ATOM 2099 C CA . SER A 1 267 ? -3.870 -1.531 -2.442 1.00 84.00 267 SER A CA 1
ATOM 2100 C C . SER A 1 267 ? -4.113 -0.559 -1.288 1.00 84.00 267 SER A C 1
ATOM 2102 O O . SER A 1 267 ? -4.334 0.625 -1.522 1.00 84.00 267 SER A O 1
ATOM 2104 N N . LEU A 1 268 ? -4.002 -1.029 -0.041 1.00 80.62 268 LEU A N 1
ATOM 2105 C CA . LEU A 1 268 ? -4.103 -0.191 1.158 1.00 80.62 268 LEU A CA 1
ATOM 2106 C C . LEU A 1 268 ? -2.866 0.688 1.357 1.00 80.62 268 LEU A C 1
ATOM 2108 O O . LEU A 1 268 ? -2.952 1.767 1.934 1.00 80.62 268 LEU A O 1
ATOM 2112 N N . LEU A 1 269 ? -1.709 0.203 0.905 1.00 80.69 269 LEU A N 1
ATOM 2113 C CA . LEU A 1 269 ? -0.416 0.873 1.049 1.00 80.69 269 LEU A CA 1
ATOM 2114 C C . LEU A 1 269 ? -0.067 1.730 -0.168 1.00 80.69 269 LEU A C 1
ATOM 2116 O O . LEU A 1 269 ? 0.678 2.699 -0.043 1.00 80.69 269 LEU A O 1
ATOM 2120 N N . PHE A 1 270 ? -0.636 1.400 -1.327 1.00 84.38 270 PHE A N 1
ATOM 2121 C CA . PHE A 1 270 ? -0.509 2.152 -2.568 1.00 84.38 270 PHE A CA 1
ATOM 2122 C C . PHE A 1 270 ? -1.882 2.629 -3.057 1.00 84.38 270 PHE A C 1
ATOM 2124 O O . PHE A 1 270 ? -2.411 2.075 -4.028 1.00 84.38 270 PHE A O 1
ATOM 2131 N N . PRO A 1 271 ? -2.446 3.670 -2.415 1.00 84.06 271 PRO A N 1
ATOM 2132 C CA . PRO A 1 271 ? -3.636 4.352 -2.900 1.00 84.06 271 PRO A CA 1
ATOM 2133 C C . PRO A 1 271 ? -3.493 4.858 -4.341 1.00 84.06 271 PRO A C 1
ATOM 2135 O O . PRO A 1 271 ? -2.383 5.031 -4.868 1.00 84.06 271 PRO A O 1
ATOM 2138 N N . SER A 1 272 ? -4.631 5.153 -4.973 1.00 84.62 272 SER A N 1
ATOM 2139 C CA . SER A 1 272 ? -4.706 5.693 -6.337 1.00 84.62 272 SER A CA 1
ATOM 2140 C C . SER A 1 272 ? -3.853 6.943 -6.536 1.00 84.62 272 SER A C 1
ATOM 2142 O O . SER A 1 272 ? -3.255 7.124 -7.600 1.00 84.62 272 SER A O 1
ATOM 2144 N N . GLU A 1 273 ? -3.763 7.781 -5.510 1.00 87.69 273 GLU A N 1
ATOM 2145 C CA . GLU A 1 273 ? -3.032 9.045 -5.520 1.00 87.69 273 GLU A CA 1
ATOM 2146 C C . GLU A 1 273 ? -1.530 8.778 -5.654 1.00 87.69 273 GLU A C 1
ATOM 2148 O O . GLU A 1 273 ? -0.861 9.351 -6.516 1.00 87.69 273 GLU A O 1
ATOM 2153 N N . ILE A 1 274 ? -1.014 7.831 -4.863 1.00 88.38 274 ILE A N 1
ATOM 2154 C CA . ILE A 1 274 ? 0.399 7.440 -4.882 1.00 88.38 274 ILE A CA 1
ATOM 2155 C C . ILE A 1 274 ? 0.751 6.809 -6.229 1.00 88.38 274 ILE A C 1
ATOM 2157 O O . ILE A 1 274 ? 1.745 7.186 -6.848 1.00 88.38 274 ILE A O 1
ATOM 2161 N N . ARG A 1 275 ? -0.080 5.892 -6.734 1.00 87.69 275 ARG A N 1
ATOM 2162 C CA . ARG A 1 275 ? 0.153 5.253 -8.038 1.00 87.69 275 ARG A CA 1
ATOM 2163 C C . ARG A 1 275 ? 0.176 6.269 -9.182 1.00 87.69 275 ARG A C 1
ATOM 2165 O O . ARG A 1 275 ? 1.016 6.171 -10.074 1.00 87.69 275 ARG A O 1
ATOM 2172 N N . THR A 1 276 ? -0.698 7.274 -9.133 1.00 90.50 276 THR A N 1
ATOM 2173 C CA . THR A 1 276 ? -0.716 8.362 -10.122 1.00 90.50 276 THR A CA 1
ATOM 2174 C C . THR A 1 276 ? 0.571 9.186 -10.066 1.00 90.50 276 THR A C 1
ATOM 2176 O O . THR A 1 276 ? 1.136 9.501 -11.114 1.00 90.50 276 THR A O 1
ATOM 2179 N N . ALA A 1 277 ? 1.087 9.475 -8.867 1.00 93.19 277 ALA A N 1
ATOM 2180 C CA . ALA A 1 277 ? 2.365 10.165 -8.703 1.00 93.19 277 ALA A CA 1
ATOM 2181 C C . ALA A 1 277 ? 3.543 9.347 -9.270 1.00 93.19 277 ALA A C 1
ATOM 2183 O O . ALA A 1 277 ? 4.345 9.877 -10.040 1.00 93.19 277 ALA A O 1
ATOM 2184 N N . TYR A 1 278 ? 3.620 8.042 -8.977 1.00 92.75 278 TYR A N 1
ATOM 2185 C CA . TYR A 1 278 ? 4.653 7.166 -9.552 1.00 92.75 278 TYR A CA 1
ATOM 2186 C C . TYR A 1 278 ? 4.575 7.096 -11.079 1.00 92.75 278 TYR A C 1
ATOM 2188 O O . TYR A 1 278 ? 5.609 7.142 -11.745 1.00 92.75 278 TYR A O 1
ATOM 2196 N N . LEU A 1 279 ? 3.368 7.052 -11.648 1.00 92.00 279 LEU A N 1
ATOM 2197 C CA . LEU A 1 279 ? 3.179 7.066 -13.097 1.00 92.00 279 LEU A CA 1
ATOM 2198 C C . LEU A 1 279 ? 3.701 8.366 -13.731 1.00 92.00 279 LEU A C 1
ATOM 2200 O O . LEU A 1 279 ? 4.337 8.326 -14.784 1.00 92.00 279 LEU A O 1
ATOM 2204 N N . GLN A 1 280 ? 3.465 9.520 -13.101 1.00 93.44 280 GLN A N 1
ATOM 2205 C CA . GLN A 1 280 ? 3.992 10.804 -13.578 1.00 93.44 280 GLN A CA 1
ATOM 2206 C C . GLN A 1 280 ? 5.525 10.823 -13.575 1.00 93.44 280 GLN A C 1
ATOM 2208 O O . GLN A 1 280 ? 6.132 11.244 -14.563 1.00 93.44 280 GLN A O 1
ATOM 2213 N N . ILE A 1 281 ? 6.144 10.311 -12.506 1.00 95.12 281 ILE A N 1
ATOM 2214 C CA . ILE A 1 281 ? 7.604 10.203 -12.406 1.00 95.12 281 ILE A CA 1
ATOM 2215 C C . ILE A 1 281 ? 8.145 9.253 -13.481 1.00 95.12 281 ILE A C 1
ATOM 2217 O O . ILE A 1 281 ? 9.070 9.623 -14.205 1.00 95.12 281 ILE A O 1
ATOM 2221 N N . PHE A 1 282 ? 7.534 8.076 -13.655 1.00 94.94 282 PHE A N 1
ATOM 2222 C CA . PHE A 1 282 ? 7.921 7.126 -14.700 1.00 94.94 282 PHE A CA 1
ATOM 2223 C C . PHE A 1 282 ? 7.876 7.774 -16.089 1.00 94.94 282 PHE A C 1
ATOM 2225 O O . PHE A 1 282 ? 8.845 7.680 -16.838 1.00 94.94 282 PHE A O 1
ATOM 2232 N N . ARG A 1 283 ? 6.794 8.488 -16.435 1.00 93.50 283 ARG A N 1
ATOM 2233 C CA . ARG A 1 283 ? 6.662 9.155 -17.746 1.00 93.50 283 ARG A CA 1
ATOM 2234 C C . ARG A 1 283 ? 7.770 10.177 -17.991 1.00 93.50 283 ARG A C 1
ATOM 2236 O O . ARG A 1 283 ? 8.268 10.273 -19.111 1.00 93.50 283 ARG A O 1
ATOM 2243 N N . PHE A 1 284 ? 8.157 10.936 -16.967 1.00 94.38 284 PHE A N 1
ATOM 2244 C CA . PHE A 1 284 ? 9.282 11.864 -17.068 1.00 94.38 284 PHE A CA 1
ATOM 2245 C C . PHE A 1 284 ? 10.605 11.120 -17.299 1.00 94.38 284 PHE A C 1
ATOM 2247 O O . PHE A 1 284 ? 11.314 11.414 -18.263 1.00 94.38 284 PHE A O 1
ATOM 2254 N N . MET A 1 285 ? 10.898 10.114 -16.471 1.00 94.75 285 MET A N 1
ATOM 2255 C CA . MET A 1 285 ? 12.126 9.316 -16.572 1.00 94.75 285 MET A CA 1
ATOM 2256 C C . MET A 1 285 ? 12.224 8.592 -17.922 1.00 94.75 285 MET A C 1
ATOM 2258 O O . MET A 1 285 ? 13.284 8.565 -18.540 1.00 94.75 285 MET A O 1
ATOM 2262 N N . PHE A 1 286 ? 11.105 8.087 -18.440 1.00 94.38 286 PHE A N 1
ATOM 2263 C CA . PHE A 1 286 ? 11.040 7.406 -19.731 1.00 94.38 286 PHE A CA 1
ATOM 2264 C C . PHE A 1 286 ? 11.310 8.337 -20.912 1.00 94.38 286 PHE A C 1
ATOM 2266 O O . PHE A 1 286 ? 12.032 7.965 -21.837 1.00 94.38 286 PHE A O 1
ATOM 2273 N N . ARG A 1 287 ? 10.834 9.587 -20.860 1.00 93.56 287 ARG A N 1
ATOM 2274 C CA . ARG A 1 287 ? 11.205 10.607 -21.854 1.00 93.56 287 ARG A CA 1
ATOM 2275 C C . ARG A 1 287 ? 12.698 10.914 -21.817 1.00 93.56 287 ARG A C 1
ATOM 2277 O O . ARG A 1 287 ? 13.316 11.012 -22.874 1.00 93.56 287 ARG A O 1
ATOM 2284 N N . LEU A 1 288 ? 13.277 11.031 -20.622 1.00 94.62 288 LEU A N 1
ATOM 2285 C CA . LEU A 1 288 ? 14.712 11.259 -20.469 1.00 94.62 288 LEU A CA 1
ATOM 2286 C C . LEU A 1 288 ? 15.523 10.086 -21.040 1.00 94.62 288 LEU A C 1
ATOM 2288 O O . LEU A 1 288 ? 16.445 10.308 -21.821 1.00 94.62 288 LEU A O 1
ATOM 2292 N N . LYS A 1 289 ? 15.125 8.843 -20.739 1.00 93.94 289 LYS A N 1
ATOM 2293 C CA . LYS A 1 289 ? 15.766 7.642 -21.291 1.00 93.94 289 LYS A CA 1
ATOM 2294 C C . LYS A 1 289 ? 15.638 7.520 -22.802 1.00 93.94 289 LYS A C 1
ATOM 2296 O O . LYS A 1 289 ? 16.595 7.107 -23.451 1.00 93.94 289 LYS A O 1
ATOM 2301 N N . ARG A 1 290 ? 14.514 7.937 -23.387 1.00 93.88 290 ARG A N 1
ATOM 2302 C CA . ARG A 1 290 ? 14.378 8.032 -24.846 1.00 93.88 290 ARG A CA 1
ATOM 2303 C C . ARG A 1 290 ? 15.413 8.986 -25.444 1.00 93.88 290 ARG A C 1
ATOM 2305 O O . ARG A 1 290 ? 16.055 8.629 -26.425 1.00 93.88 290 ARG A O 1
ATOM 2312 N N . ILE A 1 291 ? 15.586 10.175 -24.863 1.00 94.19 291 ILE A N 1
ATOM 2313 C CA . ILE A 1 291 ? 16.568 11.161 -25.345 1.00 94.19 291 ILE A CA 1
ATOM 2314 C C . ILE A 1 291 ? 17.991 10.608 -25.213 1.00 94.19 291 ILE A C 1
ATOM 2316 O O . ILE A 1 291 ? 18.755 10.683 -26.170 1.00 94.19 291 ILE A O 1
ATOM 2320 N N . GLU A 1 292 ? 18.327 10.008 -24.069 1.00 93.94 292 GLU A N 1
ATOM 2321 C CA . GLU A 1 292 ? 19.624 9.357 -23.839 1.00 93.94 292 GLU A CA 1
ATOM 2322 C C . GLU A 1 292 ? 19.917 8.290 -24.902 1.00 93.94 292 GLU A C 1
ATOM 2324 O O . GLU A 1 292 ? 20.983 8.310 -25.517 1.00 93.94 292 GLU A O 1
ATOM 2329 N N . HIS A 1 293 ? 18.956 7.403 -25.173 1.00 92.38 293 HIS A N 1
ATOM 2330 C CA . HIS A 1 293 ? 19.109 6.354 -26.176 1.00 92.38 293 HIS A CA 1
ATOM 2331 C C . HIS A 1 293 ? 19.268 6.935 -27.593 1.00 92.38 293 HIS A C 1
ATOM 2333 O O . HIS A 1 293 ? 20.179 6.541 -28.318 1.00 92.38 293 HIS A O 1
ATOM 2339 N N . CYS A 1 294 ? 18.462 7.936 -27.975 1.00 92.38 294 CYS A N 1
ATOM 2340 C CA . CYS A 1 294 ? 18.595 8.625 -29.265 1.00 92.38 294 CYS A CA 1
ATOM 2341 C C . CYS A 1 294 ? 19.960 9.311 -29.438 1.00 92.38 294 CYS A C 1
ATOM 2343 O O . CYS A 1 294 ? 20.532 9.283 -30.531 1.00 92.38 294 CYS A O 1
ATOM 2345 N N . LEU A 1 295 ? 20.474 9.952 -28.383 1.00 92.62 295 LEU A N 1
ATOM 2346 C CA . LEU A 1 295 ? 21.785 10.602 -28.399 1.00 92.62 295 LEU A CA 1
ATOM 2347 C C . LEU A 1 295 ? 22.902 9.569 -28.538 1.00 92.62 295 LEU A C 1
ATOM 2349 O O . LEU A 1 295 ? 23.794 9.758 -29.362 1.00 92.62 295 LEU A O 1
ATOM 2353 N N . SER A 1 296 ? 22.818 8.462 -27.798 1.00 92.50 296 SER A N 1
ATOM 2354 C CA . SER A 1 296 ? 23.770 7.352 -27.889 1.00 92.50 296 SER A CA 1
ATOM 2355 C C . SER A 1 296 ? 23.804 6.753 -29.299 1.00 92.50 296 SER A C 1
ATOM 2357 O O . SER A 1 296 ? 24.866 6.665 -29.914 1.00 92.50 296 SER A O 1
ATOM 2359 N N . ASP A 1 297 ? 22.640 6.443 -29.873 1.00 89.88 297 ASP A N 1
ATOM 2360 C CA . ASP A 1 297 ? 22.536 5.906 -31.233 1.00 89.88 297 ASP A CA 1
ATOM 2361 C C . ASP A 1 297 ? 23.047 6.902 -32.292 1.00 89.88 297 ASP A C 1
ATOM 2363 O O . ASP A 1 297 ? 23.745 6.540 -33.242 1.00 89.88 297 ASP A O 1
ATOM 2367 N N . THR A 1 298 ? 22.765 8.196 -32.122 1.00 90.75 298 THR A N 1
ATOM 2368 C CA . THR A 1 298 ? 23.285 9.245 -33.016 1.00 90.75 298 THR A CA 1
ATOM 2369 C C . THR A 1 298 ? 24.801 9.388 -32.902 1.00 90.75 298 THR A C 1
ATOM 2371 O O . THR A 1 298 ? 25.473 9.543 -33.918 1.00 90.75 298 THR A O 1
ATOM 2374 N N . TRP A 1 299 ? 25.358 9.276 -31.697 1.00 90.31 299 TRP A N 1
ATOM 2375 C CA . TRP A 1 299 ? 26.799 9.308 -31.461 1.00 90.31 299 TRP A CA 1
ATOM 2376 C C . TRP A 1 299 ? 27.517 8.105 -32.087 1.00 90.31 299 TRP A C 1
ATOM 2378 O O . TRP A 1 299 ? 28.550 8.262 -32.740 1.00 90.31 299 TRP A O 1
ATOM 2388 N N . ILE A 1 300 ? 26.955 6.900 -31.949 1.00 89.88 300 ILE A N 1
ATOM 2389 C CA . ILE A 1 300 ? 27.495 5.682 -32.572 1.00 89.88 300 ILE A CA 1
ATOM 2390 C C . ILE A 1 300 ? 27.494 5.822 -34.098 1.00 89.88 300 ILE A C 1
ATOM 2392 O O . ILE A 1 300 ? 28.514 5.556 -34.744 1.00 89.88 300 ILE A O 1
ATOM 2396 N N . ARG A 1 301 ? 26.381 6.288 -34.680 1.00 88.56 301 ARG A N 1
ATOM 2397 C CA . ARG A 1 301 ? 26.282 6.563 -36.121 1.00 88.56 301 ARG A CA 1
ATOM 2398 C C . ARG A 1 301 ? 27.297 7.607 -36.562 1.00 88.56 301 ARG A C 1
ATOM 2400 O O . ARG A 1 301 ? 28.045 7.349 -37.497 1.00 88.56 301 ARG A O 1
ATOM 2407 N N . HIS A 1 302 ? 27.405 8.716 -35.832 1.00 87.50 302 HIS A N 1
ATOM 2408 C CA . HIS A 1 302 ? 28.375 9.771 -36.108 1.00 87.50 302 HIS A CA 1
ATOM 2409 C C . HIS A 1 302 ? 29.810 9.232 -36.164 1.00 87.50 302 HIS A C 1
ATOM 2411 O O . HIS A 1 302 ? 30.520 9.479 -37.132 1.00 87.50 302 HIS A O 1
ATOM 2417 N N . ASN A 1 303 ? 30.231 8.431 -35.185 1.00 87.50 303 ASN A N 1
ATOM 2418 C CA . ASN A 1 303 ? 31.575 7.845 -35.181 1.00 87.50 303 ASN A CA 1
ATOM 2419 C C . ASN A 1 303 ? 31.786 6.819 -36.303 1.00 87.50 303 ASN A C 1
ATOM 2421 O O . ASN A 1 303 ? 32.866 6.748 -36.892 1.00 87.50 303 ASN A O 1
ATOM 2425 N N . THR A 1 304 ? 30.756 6.036 -36.625 1.00 88.38 304 THR A N 1
ATOM 2426 C CA . THR A 1 304 ? 30.815 5.057 -37.720 1.00 88.38 304 THR A CA 1
ATOM 2427 C C . THR A 1 304 ? 30.936 5.756 -39.074 1.00 88.38 304 THR A C 1
ATOM 2429 O O . THR A 1 304 ? 31.747 5.363 -39.915 1.00 88.38 304 THR A O 1
ATOM 2432 N N . ASP A 1 305 ? 30.166 6.822 -39.278 1.00 86.25 305 ASP A N 1
ATOM 2433 C CA . ASP A 1 305 ? 30.199 7.630 -40.492 1.00 86.25 305 ASP A CA 1
ATOM 2434 C C . ASP A 1 305 ? 31.503 8.424 -40.594 1.00 86.25 305 ASP A C 1
ATOM 2436 O O . ASP A 1 305 ? 32.083 8.480 -41.675 1.00 86.25 305 ASP A O 1
ATOM 2440 N N . ALA A 1 306 ? 32.039 8.930 -39.478 1.00 83.88 306 ALA A N 1
ATOM 2441 C CA . ALA A 1 306 ? 33.368 9.539 -39.425 1.00 83.88 306 ALA A CA 1
ATOM 2442 C C . ALA A 1 306 ? 34.447 8.573 -39.939 1.00 83.88 306 ALA A C 1
ATOM 2444 O O . ALA A 1 306 ? 35.264 8.941 -40.784 1.00 83.88 306 ALA A O 1
ATOM 2445 N N . ALA A 1 307 ? 34.421 7.320 -39.472 1.00 84.00 307 ALA A N 1
ATOM 2446 C CA . ALA A 1 307 ? 35.369 6.291 -39.891 1.00 84.00 307 ALA A CA 1
ATOM 2447 C C . ALA A 1 307 ? 35.233 5.943 -41.384 1.00 84.00 307 ALA A C 1
ATOM 2449 O O . ALA A 1 307 ? 36.236 5.755 -42.070 1.00 84.00 307 ALA A O 1
ATOM 2450 N N . ARG A 1 308 ? 34.004 5.898 -4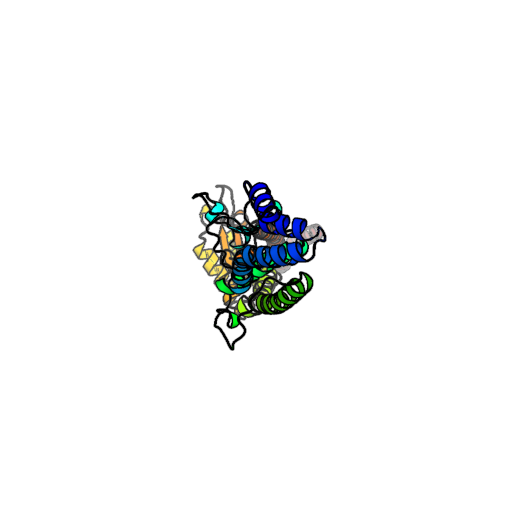1.916 1.00 83.44 308 ARG A N 1
ATOM 2451 C CA . ARG A 1 308 ? 33.747 5.656 -43.348 1.00 83.44 308 ARG A CA 1
ATOM 2452 C C . ARG A 1 308 ? 34.194 6.831 -44.218 1.00 83.44 308 ARG A C 1
ATOM 2454 O O . ARG A 1 308 ? 34.863 6.630 -45.230 1.00 83.44 308 ARG A O 1
ATOM 2461 N N . LEU A 1 309 ? 33.858 8.055 -43.815 1.00 83.75 309 LEU A N 1
ATOM 2462 C CA . LEU A 1 309 ? 34.152 9.288 -44.548 1.00 83.75 309 LEU A CA 1
ATOM 2463 C C . LEU A 1 309 ? 35.626 9.699 -44.467 1.00 83.75 309 LEU A C 1
ATOM 2465 O O . LEU A 1 309 ? 36.074 10.468 -45.312 1.00 83.75 309 LEU A O 1
ATOM 2469 N N . ALA A 1 310 ? 36.408 9.144 -43.535 1.00 77.31 310 ALA A N 1
ATOM 2470 C CA . ALA A 1 310 ? 37.863 9.312 -43.498 1.00 77.31 310 ALA A CA 1
ATOM 2471 C C . ALA A 1 310 ? 38.559 8.829 -44.787 1.00 77.31 310 ALA A C 1
ATOM 2473 O O . ALA A 1 310 ? 39.656 9.285 -45.104 1.00 77.31 310 ALA A O 1
ATOM 2474 N N . THR A 1 311 ? 37.911 7.951 -45.561 1.00 81.06 311 THR A N 1
ATOM 2475 C CA . THR A 1 311 ? 38.397 7.510 -46.879 1.00 81.06 311 THR A CA 1
ATOM 2476 C C . THR A 1 311 ? 38.258 8.581 -47.974 1.00 81.06 311 THR A C 1
ATOM 2478 O O . THR A 1 311 ? 38.909 8.472 -49.011 1.00 81.06 311 THR A O 1
ATOM 2481 N N . LEU A 1 312 ? 37.459 9.636 -47.747 1.00 84.19 312 LEU A N 1
ATOM 2482 C CA . LEU A 1 312 ? 37.178 10.716 -48.698 1.00 84.19 312 LEU A CA 1
ATOM 2483 C C . LEU A 1 312 ? 37.583 12.088 -48.108 1.00 84.19 312 LEU A C 1
ATOM 2485 O O . LEU A 1 312 ? 36.831 12.684 -47.332 1.00 84.19 312 LEU A O 1
ATOM 2489 N N . PRO A 1 313 ? 38.749 12.648 -48.489 1.00 76.38 313 PRO A N 1
ATOM 2490 C CA . PRO A 1 313 ? 39.355 13.798 -47.804 1.00 76.38 313 PRO A CA 1
ATOM 2491 C C . PRO A 1 313 ? 38.548 15.107 -47.885 1.00 76.38 313 PRO A C 1
ATOM 2493 O O . PRO A 1 313 ? 38.665 15.948 -46.991 1.00 76.38 313 PRO A O 1
ATOM 2496 N N . GLU A 1 314 ? 37.716 15.299 -48.914 1.00 79.12 314 GLU A N 1
ATOM 2497 C CA . GLU A 1 314 ? 36.857 16.489 -49.042 1.00 79.12 314 GLU A CA 1
ATOM 2498 C C . GLU A 1 314 ? 35.662 16.457 -48.077 1.00 79.12 314 GLU A C 1
ATOM 2500 O O . GLU A 1 314 ? 35.354 17.460 -47.429 1.00 79.12 314 GLU A O 1
ATOM 2505 N N . LEU A 1 315 ? 35.031 15.289 -47.913 1.00 78.12 315 LEU A N 1
ATOM 2506 C CA . LEU A 1 315 ? 33.891 15.102 -47.011 1.00 78.12 315 LEU A CA 1
ATOM 2507 C C . LEU A 1 315 ? 34.324 15.030 -45.545 1.00 78.12 315 LEU A C 1
ATOM 2509 O O . LEU A 1 315 ? 33.606 15.525 -44.678 1.00 78.12 315 LEU A O 1
ATOM 2513 N N . ALA A 1 316 ? 35.523 14.514 -45.264 1.00 75.62 316 ALA A N 1
ATOM 2514 C CA . ALA A 1 316 ? 36.088 14.478 -43.915 1.00 75.62 316 ALA A CA 1
ATOM 2515 C C . ALA A 1 316 ? 36.196 15.880 -43.280 1.00 75.62 316 ALA A C 1
ATOM 2517 O O . ALA A 1 316 ? 35.903 16.058 -42.097 1.00 75.62 316 ALA A O 1
ATOM 2518 N N . ARG A 1 317 ? 36.555 16.907 -44.067 1.00 75.88 317 ARG A N 1
ATOM 2519 C CA . ARG A 1 317 ? 36.649 18.300 -43.585 1.00 75.88 317 ARG A CA 1
ATOM 2520 C C . ARG A 1 317 ? 35.284 18.914 -43.269 1.00 75.88 317 ARG A C 1
ATOM 2522 O O . ARG A 1 317 ? 35.168 19.666 -42.302 1.00 75.88 317 ARG A O 1
ATOM 2529 N N . LEU A 1 318 ? 34.263 18.615 -44.074 1.00 78.62 318 LEU A N 1
ATOM 2530 C CA . LEU A 1 318 ? 32.891 19.075 -43.832 1.00 78.62 318 LEU A CA 1
ATOM 2531 C C . LEU A 1 318 ? 32.279 18.370 -42.620 1.00 78.62 318 LEU A C 1
ATOM 2533 O O . LEU A 1 318 ? 31.667 19.025 -41.779 1.00 78.62 318 LEU A O 1
ATOM 2537 N N . PHE A 1 319 ? 32.517 17.065 -42.494 1.00 79.56 319 PHE A N 1
ATOM 2538 C CA . PHE A 1 319 ? 32.057 16.270 -41.363 1.00 79.56 319 PHE A CA 1
ATOM 2539 C C . PHE A 1 319 ? 32.665 16.764 -40.047 1.00 79.56 319 PHE A C 1
ATOM 2541 O O . PHE A 1 319 ? 31.923 17.048 -39.116 1.00 79.56 319 PHE A O 1
ATOM 2548 N N . HIS A 1 320 ? 33.982 17.006 -40.008 1.00 77.69 320 HIS A N 1
ATOM 2549 C CA . HIS A 1 320 ? 34.660 17.574 -38.838 1.00 77.69 320 HIS A CA 1
ATOM 2550 C C . HIS A 1 320 ? 34.078 18.935 -38.416 1.00 77.69 320 HIS A C 1
ATOM 2552 O O . HIS A 1 320 ? 33.939 19.212 -37.228 1.00 77.69 320 HIS A O 1
ATOM 2558 N N . ARG A 1 321 ? 33.725 19.811 -39.369 1.00 77.44 321 ARG A N 1
ATOM 2559 C CA . ARG A 1 321 ? 33.069 21.093 -39.050 1.00 77.44 321 ARG A CA 1
ATOM 2560 C C . ARG A 1 321 ? 31.679 20.894 -38.442 1.00 77.44 321 ARG A C 1
ATOM 2562 O O . ARG A 1 321 ? 31.325 21.628 -37.527 1.00 77.44 321 ARG A O 1
ATOM 2569 N N . GLY A 1 322 ? 30.925 19.909 -38.929 1.00 76.00 322 GLY A N 1
ATOM 2570 C CA . GLY A 1 322 ? 29.638 19.517 -38.354 1.00 76.00 322 GLY A CA 1
ATOM 2571 C C . GLY A 1 322 ? 29.771 18.920 -36.950 1.00 76.00 322 GLY A C 1
ATOM 2572 O O . GLY A 1 322 ? 29.005 19.290 -36.068 1.00 76.00 322 GLY A O 1
ATOM 2573 N N . SER A 1 323 ? 30.777 18.070 -36.713 1.00 74.69 323 SER A N 1
ATOM 2574 C CA . SER A 1 323 ? 31.070 17.479 -35.398 1.00 74.69 323 SER A CA 1
ATOM 2575 C C . SER A 1 323 ? 31.325 18.541 -34.327 1.00 74.69 323 SER A C 1
ATOM 2577 O O . SER A 1 323 ? 30.774 18.452 -33.236 1.00 74.69 323 SER A O 1
ATOM 2579 N N . CYS A 1 324 ? 32.109 19.577 -34.650 1.00 71.94 324 CYS A N 1
ATOM 2580 C CA . CYS A 1 324 ? 32.426 20.663 -33.716 1.00 71.94 324 CYS A CA 1
ATOM 2581 C C . CYS A 1 324 ? 31.228 21.556 -33.354 1.00 71.94 324 CYS A C 1
ATOM 2583 O O . CYS A 1 324 ? 31.326 22.313 -32.398 1.00 71.94 324 CYS A O 1
ATOM 2585 N N . ALA A 1 325 ? 30.133 21.515 -34.119 1.00 69.44 325 ALA A N 1
ATOM 2586 C CA . ALA A 1 325 ? 28.918 22.273 -33.815 1.00 69.44 325 ALA A CA 1
ATOM 2587 C C . ALA A 1 325 ? 27.949 21.515 -32.885 1.00 69.44 325 ALA A C 1
ATOM 2589 O O . ALA A 1 325 ? 26.979 22.105 -32.416 1.00 69.44 325 ALA A O 1
ATOM 2590 N N . ILE A 1 326 ? 28.176 20.213 -32.671 1.00 62.94 326 ILE A N 1
ATOM 2591 C CA . ILE A 1 326 ? 27.319 19.319 -31.874 1.00 62.94 326 ILE A CA 1
ATOM 2592 C C . ILE A 1 326 ? 27.864 19.143 -30.440 1.00 62.94 326 ILE A C 1
ATOM 2594 O O . ILE A 1 326 ? 27.087 18.843 -29.535 1.00 62.94 326 ILE A O 1
ATOM 2598 N N . THR A 1 327 ? 29.172 19.342 -30.232 1.00 49.09 327 THR A N 1
ATOM 2599 C CA . THR A 1 327 ? 29.838 19.465 -28.914 1.00 49.09 327 THR A CA 1
ATOM 2600 C C . THR A 1 327 ? 29.659 20.843 -28.303 1.00 49.09 327 THR A C 1
ATOM 2602 O O . THR A 1 327 ? 29.394 20.906 -27.084 1.00 49.09 327 THR A O 1
#

Organism: NCBI:txid70186

Radius of gyration: 32.32 Å; chains: 1; bounding box: 76×44×100 Å

pLDDT: mean 83.41, std 12.16, range [35.38, 96.06]

Foldseek 3Di:
DVLVVVLCVVCVPPAAQVSLQVLVVVLPPDDPVSVVVSVVVSQVSCQVQLVQLLCLLQALDGDDPPQLYQKDFQDPPPDPCVPPDPLPRIDGHPVNHHPQADPVRSVLSVVNSVLNNQCCVQNPHPVSSVCDDDCSPRSHPDRSVVNSVSSVVSSVVSVVVSCCSVCPVVVVVLLVVLLCCPLVVVVVQLVVQLCVQCVVVQQAFPVVHDQVVSQVSNVVSCVVGPVVVRDPVNSVQKGWFFADDDRPHTSLVGTFIAGDQVDPPSCVVCPPVNRVVSRVSSNVVSVVVSVVVVVVVVVVVLVVVLVVCVVPVVVNVVSVVVVVVVD

InterPro domains:
  IPR007259 Gamma-tubulin complex component protein [PTHR19302] (2-321)
  IPR040457 Gamma tubulin complex component, C-terminal [PF04130] (173-308)
  IPR041470 Gamma tubulin complex component protein, N-terminal [PF17681] (1-168)
  IPR042241 Gamma tubulin complex component, C-terminal domain superfamily [G3DSA:1.20.120.1900] (172-323)